Protein AF-A0A2D6X2Q5-F1 (afdb_monomer_lite)

Secondary structure (DSSP, 8-state):
--HHHHHHHHHHHTTSS----S-HHHHHHHHHHHHHHHHHHHHHHHHHHHHHHHHHHHHHHHHHHHH-SS---HHHHHHHHHTTTTS--TT--S-HHHHHHHHHHHHHHHHHTT-S-THHHHHHTTSS-GGG----TT-PPPHHHHHHHHHHHHHTT-TT---S-STT---S-HHHHHHHHHHHHHHH--

Radius of gyration: 21.67 Å; chains: 1; bounding box: 51×50×62 Å

Sequence (190 aa):
MSSFTKMQELAVDLSSSGIKFQNESEAIDLTKIREIKIEEVRDSLDIDFSNKIVGILEHKCESHNEAYERKVTLSQLKDVYRGTWDLELQGIDCSINKFALARVGMFSKMVGERKITNSYRRVEAGLIDDRDLDMSPNFYPDEEDFILAENSIREHGLNNYNLNDVDDLYLETEEEIKAQRTDWLGEMIN

Structure (mmCIF, N/CA/C/O backbone):
data_AF-A0A2D6X2Q5-F1
#
_entry.id   AF-A0A2D6X2Q5-F1
#
loop_
_atom_site.group_PDB
_atom_site.id
_atom_site.type_symbol
_atom_site.label_atom_id
_atom_site.label_alt_id
_atom_site.label_comp_id
_atom_site.label_asym_id
_atom_site.label_entity_id
_atom_site.label_seq_id
_atom_site.pdbx_PDB_ins_code
_atom_site.Cartn_x
_atom_site.Cartn_y
_atom_site.Cartn_z
_atom_site.occupancy
_atom_site.B_iso_or_equiv
_atom_site.auth_seq_id
_atom_site.auth_comp_id
_atom_site.auth_asym_id
_atom_site.auth_atom_id
_atom_site.pdbx_PDB_model_num
ATOM 1 N N . MET A 1 1 ? 21.180 14.062 -11.312 1.00 44.88 1 MET A N 1
ATOM 2 C CA . MET A 1 1 ? 20.904 13.614 -12.695 1.00 44.88 1 MET A CA 1
ATOM 3 C C . MET A 1 1 ? 19.728 12.655 -12.633 1.00 44.88 1 MET A C 1
ATOM 5 O O . MET A 1 1 ? 19.760 11.769 -11.790 1.00 44.88 1 MET A O 1
ATOM 9 N N . SER A 1 2 ? 18.672 12.893 -13.415 1.00 41.47 2 SER A N 1
ATOM 10 C CA . SER A 1 2 ? 17.454 12.064 -13.409 1.00 41.47 2 SER A CA 1
ATOM 11 C C . SER A 1 2 ? 17.729 10.717 -14.087 1.00 41.47 2 SER A C 1
ATOM 13 O O . SER A 1 2 ? 18.457 10.681 -15.078 1.00 41.47 2 SER A O 1
ATOM 15 N N . SER A 1 3 ? 17.148 9.618 -13.596 1.00 45.50 3 SER A N 1
ATOM 16 C CA . SER A 1 3 ? 17.282 8.276 -14.196 1.00 45.50 3 SER A CA 1
ATOM 17 C C . SER A 1 3 ? 16.871 8.245 -15.676 1.00 45.50 3 SER A C 1
ATOM 19 O O . SER A 1 3 ? 17.463 7.519 -16.469 1.00 45.50 3 SER A O 1
ATOM 21 N N . PHE A 1 4 ? 15.948 9.125 -16.075 1.00 40.75 4 PHE A N 1
ATOM 22 C CA . PHE A 1 4 ? 15.555 9.336 -17.470 1.00 40.75 4 PHE A CA 1
ATOM 23 C C . PHE A 1 4 ? 16.695 9.908 -18.332 1.00 40.75 4 PHE A C 1
ATOM 25 O O . PHE A 1 4 ? 16.910 9.469 -19.458 1.00 40.75 4 PHE A O 1
ATOM 32 N N . THR A 1 5 ? 17.491 10.829 -17.779 1.00 48.75 5 THR A N 1
ATOM 33 C CA . THR A 1 5 ? 18.687 11.378 -18.441 1.00 48.75 5 THR A CA 1
ATOM 34 C C . THR A 1 5 ? 19.741 10.292 -18.650 1.00 48.75 5 THR A C 1
ATOM 36 O O . THR A 1 5 ? 20.368 10.250 -19.699 1.00 48.75 5 THR A O 1
ATOM 39 N N . LYS A 1 6 ? 19.865 9.358 -17.699 1.00 54.75 6 LYS A N 1
ATOM 40 C CA . LYS A 1 6 ? 20.786 8.216 -17.790 1.00 54.75 6 LYS A CA 1
ATOM 41 C C . LYS A 1 6 ? 20.370 7.216 -18.878 1.00 54.75 6 LYS A C 1
ATOM 43 O O . LYS A 1 6 ? 21.227 6.713 -19.595 1.00 54.75 6 LYS A O 1
ATOM 48 N N . MET A 1 7 ? 19.064 6.978 -19.041 1.00 46.97 7 MET A N 1
ATOM 49 C CA . MET A 1 7 ? 18.516 6.155 -20.131 1.00 46.97 7 MET A CA 1
ATOM 50 C C . MET A 1 7 ? 18.706 6.807 -21.509 1.00 46.97 7 MET A C 1
ATOM 52 O O . MET A 1 7 ? 19.058 6.129 -22.472 1.00 46.97 7 MET A O 1
ATOM 56 N N . GLN A 1 8 ? 18.521 8.128 -21.605 1.00 46.09 8 GLN A N 1
ATOM 57 C CA . GLN A 1 8 ? 18.744 8.871 -22.848 1.00 46.09 8 GLN A CA 1
ATOM 58 C C . GLN A 1 8 ? 20.231 8.964 -23.220 1.00 46.09 8 GLN A C 1
ATOM 60 O O . GLN A 1 8 ? 20.565 8.795 -24.389 1.00 46.09 8 GLN A O 1
ATOM 65 N N . GLU A 1 9 ? 21.130 9.165 -22.253 1.00 50.12 9 GLU A N 1
ATOM 66 C CA . GLU A 1 9 ? 22.581 9.166 -22.492 1.00 50.12 9 GLU A CA 1
ATOM 67 C C . GLU A 1 9 ? 23.084 7.795 -22.966 1.00 50.12 9 GLU A C 1
ATOM 69 O O . GLU A 1 9 ? 23.822 7.736 -23.949 1.00 50.12 9 GLU A O 1
ATOM 74 N N . LEU A 1 10 ? 22.616 6.689 -22.366 1.00 52.91 10 LEU A N 1
ATOM 75 C CA . LEU A 1 10 ? 22.971 5.335 -22.821 1.00 52.91 10 LEU A CA 1
ATOM 76 C C . LEU A 1 10 ? 22.508 5.066 -24.264 1.00 52.91 10 LEU A C 1
ATOM 78 O O . LEU A 1 10 ? 23.204 4.405 -25.035 1.00 52.91 10 LEU A O 1
ATOM 82 N N . ALA A 1 11 ? 21.333 5.583 -24.639 1.00 46.72 11 ALA A N 1
ATOM 83 C CA . ALA A 1 11 ? 20.784 5.432 -25.984 1.00 46.72 11 ALA A CA 1
ATOM 84 C C . ALA A 1 11 ? 21.556 6.246 -27.040 1.00 46.72 11 ALA A C 1
ATOM 86 O O . ALA A 1 11 ? 21.681 5.805 -28.184 1.00 46.72 11 ALA A O 1
ATOM 87 N N . VAL A 1 12 ? 22.091 7.414 -26.667 1.00 48.59 12 VAL A N 1
ATOM 88 C CA . VAL A 1 12 ? 22.843 8.302 -27.570 1.00 48.59 12 VAL A CA 1
ATOM 89 C C . VAL A 1 12 ? 24.273 7.800 -27.801 1.00 48.59 12 VAL A C 1
ATOM 91 O O . VAL A 1 12 ? 24.749 7.820 -28.942 1.00 48.59 12 VAL A O 1
ATOM 94 N N . ASP A 1 13 ? 24.940 7.270 -26.775 1.00 48.53 13 ASP A N 1
ATOM 95 C CA . ASP A 1 13 ? 26.336 6.806 -26.877 1.00 48.53 13 ASP A CA 1
ATOM 96 C C . ASP A 1 13 ? 26.483 5.575 -27.802 1.00 48.53 13 ASP A C 1
ATOM 98 O O . ASP A 1 13 ? 27.446 5.438 -28.563 1.00 48.53 13 ASP A O 1
ATOM 102 N N . LEU A 1 14 ? 25.455 4.721 -27.848 1.00 48.56 14 LEU A N 1
ATOM 103 C CA . LEU A 1 14 ? 25.395 3.543 -28.727 1.00 48.56 14 LEU A CA 1
ATOM 104 C C . LEU A 1 14 ? 25.074 3.873 -30.196 1.00 48.56 14 LEU A C 1
ATOM 106 O O . LEU A 1 14 ? 25.350 3.066 -31.079 1.00 48.56 14 LEU A O 1
ATOM 110 N N . SER A 1 15 ? 24.518 5.055 -30.482 1.00 46.03 15 SER A N 1
ATOM 111 C CA . SER A 1 15 ? 24.267 5.516 -31.861 1.00 46.03 15 SER A CA 1
ATOM 112 C C . SER A 1 15 ? 25.509 6.126 -32.529 1.00 46.03 15 SER A C 1
ATOM 114 O O . SER A 1 15 ? 25.591 6.208 -33.755 1.00 46.03 15 SER A O 1
ATOM 116 N N . SER A 1 16 ? 26.491 6.528 -31.716 1.00 47.72 16 SER A N 1
ATOM 117 C CA . SER A 1 16 ? 27.696 7.257 -32.135 1.00 47.72 16 SER A CA 1
ATOM 118 C C . SER A 1 16 ? 28.872 6.332 -32.469 1.00 47.72 16 SER A C 1
ATOM 120 O O . SER A 1 16 ? 29.855 6.748 -33.087 1.00 47.72 16 SER A O 1
ATOM 122 N N . SER A 1 17 ? 28.779 5.056 -32.091 1.00 48.66 17 SER A N 1
ATOM 123 C CA . SER A 1 17 ? 29.754 4.021 -32.424 1.00 48.66 17 SER A CA 1
ATOM 124 C C . SER A 1 17 ? 29.496 3.557 -33.859 1.00 48.66 17 SER A C 1
ATOM 126 O O . SER A 1 17 ? 28.742 2.624 -34.102 1.00 48.66 17 SER A O 1
ATOM 128 N N . GLY A 1 18 ? 30.087 4.259 -34.830 1.00 47.66 18 GLY A N 1
ATOM 129 C CA . GLY A 1 18 ? 29.971 3.994 -36.269 1.00 47.66 18 GLY A CA 1
ATOM 130 C C . GLY A 1 18 ? 30.497 2.620 -36.710 1.00 47.66 18 GLY A C 1
ATOM 131 O O . GLY A 1 18 ? 31.501 2.530 -37.416 1.00 47.66 18 GLY A O 1
ATOM 132 N N . ILE A 1 19 ? 29.810 1.548 -36.321 1.00 48.00 19 ILE A N 1
ATOM 133 C CA . ILE A 1 19 ? 30.075 0.172 -36.727 1.00 48.00 19 ILE A CA 1
ATOM 134 C C . ILE A 1 19 ? 29.394 -0.041 -38.084 1.00 48.00 19 ILE A C 1
ATOM 136 O O . ILE A 1 19 ? 28.171 -0.066 -38.194 1.00 48.00 19 ILE A O 1
ATOM 140 N N . LYS A 1 20 ? 30.193 -0.155 -39.151 1.00 44.59 20 LYS A N 1
ATOM 141 C CA . LYS A 1 20 ? 29.711 -0.608 -40.464 1.00 44.59 20 LYS A CA 1
ATOM 142 C C . LYS A 1 20 ? 29.581 -2.133 -40.440 1.00 44.59 20 LYS A C 1
ATOM 144 O O . LYS A 1 20 ? 30.586 -2.824 -40.306 1.00 44.59 20 LYS A O 1
ATOM 149 N N . PHE A 1 21 ? 28.355 -2.630 -40.581 1.00 45.41 21 PHE A N 1
ATOM 150 C CA . PHE A 1 21 ? 28.006 -4.053 -40.522 1.00 45.41 21 PHE A CA 1
ATOM 151 C C . PHE A 1 21 ? 28.429 -4.810 -41.791 1.00 45.41 21 PHE A C 1
ATOM 153 O O . PHE A 1 21 ? 28.266 -4.290 -42.897 1.00 45.41 21 PHE A O 1
ATOM 160 N N . GLN A 1 22 ? 28.954 -6.033 -41.641 1.00 48.91 22 GLN A N 1
ATOM 161 C CA . GLN A 1 22 ? 29.365 -6.880 -42.772 1.00 48.91 22 GLN A CA 1
ATOM 162 C C . GLN A 1 22 ? 28.277 -7.879 -43.223 1.00 48.91 22 GLN A C 1
ATOM 164 O O . GLN A 1 22 ? 28.399 -8.434 -44.315 1.00 48.91 22 GLN A O 1
ATOM 169 N N . ASN A 1 23 ? 27.202 -8.094 -42.446 1.00 50.25 23 ASN A N 1
ATOM 170 C CA . ASN A 1 23 ? 26.140 -9.065 -42.754 1.00 50.25 23 ASN A CA 1
ATOM 171 C C . ASN A 1 23 ? 24.935 -8.989 -41.780 1.00 50.25 23 ASN A C 1
ATOM 173 O O . ASN A 1 23 ? 25.081 -8.672 -40.603 1.00 50.25 23 ASN A O 1
ATOM 177 N N . GLU A 1 24 ? 23.733 -9.320 -42.278 1.00 54.56 24 GLU A N 1
ATOM 178 C CA . GLU A 1 24 ? 22.435 -9.202 -41.569 1.00 54.56 24 GLU A CA 1
ATOM 179 C C . GLU A 1 24 ? 22.296 -10.112 -40.331 1.00 54.56 24 GLU A C 1
ATOM 181 O O . GLU A 1 24 ? 21.563 -9.784 -39.401 1.00 54.56 24 GLU A O 1
ATOM 186 N N . SER A 1 25 ? 23.026 -11.232 -40.276 1.00 54.81 25 SER A N 1
ATOM 187 C CA . SER A 1 25 ? 22.968 -12.181 -39.152 1.00 54.81 25 SER A CA 1
ATOM 188 C C . SER A 1 25 ? 23.555 -11.621 -37.849 1.00 54.81 25 SER A C 1
ATOM 190 O O . SER A 1 25 ? 23.044 -11.941 -36.780 1.00 54.81 25 SER A O 1
ATOM 192 N N . GLU A 1 26 ? 24.601 -10.787 -37.916 1.00 55.00 26 GLU A N 1
ATOM 193 C CA . GLU A 1 26 ? 25.197 -10.144 -36.730 1.00 55.00 26 GLU A CA 1
ATOM 194 C C . GLU A 1 26 ? 24.312 -9.009 -36.196 1.00 55.00 26 GLU A C 1
ATOM 196 O O . GLU A 1 26 ? 24.253 -8.768 -34.991 1.00 55.00 26 GLU A O 1
ATOM 201 N N . ALA A 1 27 ? 23.561 -8.341 -37.079 1.00 54.78 27 ALA A N 1
ATOM 202 C CA . ALA A 1 27 ? 22.609 -7.309 -36.679 1.00 54.78 27 ALA A CA 1
ATOM 203 C C . ALA A 1 27 ? 21.442 -7.894 -35.857 1.00 54.78 27 ALA A C 1
ATOM 205 O O . ALA A 1 27 ? 21.013 -7.285 -34.877 1.00 54.78 27 ALA A O 1
ATOM 206 N N . ILE A 1 28 ? 20.960 -9.094 -36.201 1.00 58.34 28 ILE A N 1
ATOM 207 C CA . ILE A 1 28 ? 19.869 -9.775 -35.480 1.00 58.34 28 ILE A CA 1
ATOM 208 C C . ILE A 1 28 ? 20.308 -10.216 -34.073 1.00 58.34 28 ILE A C 1
ATOM 210 O O . ILE A 1 28 ? 19.537 -10.087 -33.123 1.00 58.34 28 ILE A O 1
ATOM 214 N N . ASP A 1 29 ? 21.544 -10.695 -33.920 1.00 69.19 29 ASP A N 1
ATOM 215 C CA . ASP A 1 29 ? 22.083 -11.155 -32.633 1.00 69.19 29 ASP A CA 1
ATOM 216 C C . ASP A 1 29 ? 22.271 -9.993 -31.640 1.00 69.19 29 ASP A C 1
ATOM 218 O O . ASP A 1 29 ? 21.820 -10.045 -30.496 1.00 69.19 29 ASP A O 1
ATOM 222 N N . LEU A 1 30 ? 22.810 -8.865 -32.114 1.00 65.81 30 LEU A N 1
ATOM 223 C CA . LEU A 1 30 ? 22.946 -7.648 -31.307 1.00 65.81 30 LEU A CA 1
ATOM 224 C C . LEU A 1 30 ? 21.596 -7.036 -30.910 1.00 65.81 30 LEU A C 1
ATOM 226 O O . LEU A 1 30 ? 21.486 -6.450 -29.832 1.00 65.81 30 LEU A O 1
ATOM 230 N N . THR A 1 31 ? 20.567 -7.183 -31.749 1.00 69.56 31 THR A N 1
ATOM 231 C CA . THR A 1 31 ? 19.213 -6.701 -31.432 1.00 69.56 31 THR A CA 1
ATOM 232 C C . THR A 1 31 ? 18.604 -7.512 -30.288 1.00 69.56 31 THR A C 1
ATOM 234 O O . THR A 1 31 ? 18.112 -6.925 -29.329 1.00 69.56 31 THR A O 1
ATOM 237 N N . LYS A 1 32 ? 18.751 -8.844 -30.309 1.00 75.75 32 LYS A N 1
ATOM 238 C CA . LYS A 1 32 ? 18.311 -9.717 -29.207 1.00 75.75 32 LYS A CA 1
ATOM 239 C C . LYS A 1 32 ? 19.075 -9.458 -27.912 1.00 75.75 32 LYS A C 1
ATOM 241 O O . LYS A 1 32 ? 18.472 -9.373 -26.850 1.00 75.75 32 LYS A O 1
ATOM 246 N N . ILE A 1 33 ? 20.396 -9.284 -27.987 1.00 71.25 33 ILE A N 1
ATOM 247 C CA . ILE A 1 33 ? 21.218 -8.942 -26.813 1.00 71.25 33 ILE A CA 1
ATOM 248 C C . ILE A 1 33 ? 20.784 -7.594 -26.220 1.00 71.25 33 ILE A C 1
ATOM 250 O O . ILE A 1 33 ? 20.792 -7.416 -25.002 1.00 71.25 33 ILE A O 1
ATOM 254 N N . ARG A 1 34 ? 20.403 -6.635 -27.072 1.00 70.62 34 ARG A N 1
ATOM 255 C CA . ARG A 1 34 ? 19.881 -5.339 -26.635 1.00 70.62 34 ARG A CA 1
ATOM 256 C C . ARG A 1 34 ? 18.527 -5.478 -25.944 1.00 70.62 34 ARG A C 1
ATOM 258 O O . ARG A 1 34 ? 18.352 -4.863 -24.901 1.00 70.62 34 ARG A O 1
ATOM 265 N N . GLU A 1 35 ? 17.611 -6.265 -26.498 1.00 73.31 35 GLU A N 1
ATOM 266 C CA . GLU A 1 35 ? 16.303 -6.543 -25.890 1.00 73.31 35 GLU A CA 1
ATOM 267 C C . GLU A 1 35 ? 16.456 -7.201 -24.513 1.00 73.31 35 GLU A C 1
ATOM 269 O O . GLU A 1 35 ? 15.898 -6.698 -23.545 1.00 73.31 35 GLU A O 1
ATOM 274 N N . ILE A 1 36 ? 17.309 -8.225 -24.389 1.00 74.88 36 ILE A N 1
ATOM 275 C CA . ILE A 1 36 ? 17.582 -8.903 -23.108 1.00 74.88 36 ILE A CA 1
ATOM 276 C C . ILE A 1 36 ? 18.103 -7.918 -22.055 1.00 74.88 36 ILE A C 1
ATOM 278 O O . ILE A 1 36 ? 17.618 -7.898 -20.930 1.00 74.88 36 ILE A O 1
ATOM 282 N N . LYS A 1 37 ? 19.068 -7.064 -22.418 1.00 74.94 37 LYS A N 1
ATOM 283 C CA . LYS A 1 37 ? 19.609 -6.063 -21.486 1.00 74.94 37 LYS A CA 1
ATOM 284 C C . LYS A 1 37 ? 18.590 -5.002 -21.086 1.00 74.94 37 LYS A C 1
ATOM 286 O O . LYS A 1 37 ? 18.689 -4.461 -19.990 1.00 74.94 37 LYS A O 1
ATOM 291 N N . ILE A 1 38 ? 17.672 -4.643 -21.983 1.00 75.12 38 ILE A N 1
ATOM 292 C CA . ILE A 1 38 ? 16.594 -3.703 -21.665 1.00 75.12 38 ILE A CA 1
ATOM 293 C C . ILE A 1 38 ? 15.647 -4.337 -20.645 1.00 75.12 38 ILE A C 1
ATOM 295 O O . ILE A 1 38 ? 15.288 -3.657 -19.688 1.00 75.12 38 ILE A O 1
ATOM 299 N N . GLU A 1 39 ? 15.318 -5.620 -20.809 1.00 73.44 39 GLU A N 1
ATOM 300 C CA . GLU A 1 39 ? 14.449 -6.342 -19.876 1.00 73.44 39 GLU A CA 1
ATOM 301 C C . GLU A 1 39 ? 15.101 -6.493 -18.493 1.00 73.44 39 GLU A C 1
ATOM 303 O O . GLU A 1 39 ? 14.500 -6.112 -17.501 1.00 73.44 39 GLU A O 1
ATOM 308 N N . GLU A 1 40 ? 16.379 -6.887 -18.409 1.00 73.44 40 GLU A N 1
ATOM 309 C CA . GLU A 1 40 ? 17.095 -6.977 -17.120 1.00 73.44 40 GLU A CA 1
ATOM 310 C C . GLU A 1 40 ? 17.138 -5.633 -16.368 1.00 73.44 40 GLU A C 1
ATOM 312 O O . GLU A 1 40 ? 17.013 -5.572 -15.142 1.00 73.44 40 GLU A O 1
ATOM 317 N N . VAL A 1 41 ? 17.337 -4.529 -17.098 1.00 76.19 41 VAL A N 1
ATOM 318 C CA . VAL A 1 41 ? 17.317 -3.184 -16.507 1.00 76.19 41 VAL A CA 1
ATOM 319 C C . VAL A 1 41 ? 15.906 -2.815 -16.052 1.00 76.19 41 VAL A C 1
ATOM 321 O O . VAL A 1 41 ? 15.769 -2.204 -14.991 1.00 76.19 41 VAL A O 1
ATOM 324 N N . ARG A 1 42 ? 14.871 -3.187 -16.811 1.00 74.81 42 ARG A N 1
ATOM 325 C CA . ARG A 1 42 ? 13.471 -2.971 -16.436 1.00 74.81 42 ARG A CA 1
ATOM 326 C C . ARG A 1 42 ? 13.120 -3.735 -15.158 1.00 74.81 42 ARG A C 1
ATOM 328 O O . ARG A 1 42 ? 12.694 -3.088 -14.207 1.00 74.81 42 ARG A O 1
ATOM 335 N N . ASP A 1 43 ? 13.439 -5.024 -15.083 1.00 77.88 43 ASP A N 1
ATOM 336 C CA . ASP A 1 43 ? 13.200 -5.856 -13.897 1.00 77.88 43 ASP A CA 1
ATOM 337 C C . ASP A 1 43 ? 13.842 -5.240 -12.646 1.00 77.88 43 ASP A C 1
ATOM 339 O O . ASP A 1 43 ? 13.217 -5.124 -11.592 1.00 77.88 43 ASP A O 1
ATOM 343 N N . SER A 1 44 ? 15.093 -4.771 -12.756 1.00 80.19 44 SER A N 1
ATOM 344 C CA . SER A 1 44 ? 15.761 -4.114 -11.626 1.00 80.19 44 SER A CA 1
ATOM 345 C C . SER A 1 44 ? 15.045 -2.839 -11.158 1.00 80.19 44 SER A C 1
ATOM 347 O O . SER A 1 44 ? 15.009 -2.556 -9.960 1.00 80.19 44 SER A O 1
ATOM 349 N N . LEU A 1 45 ? 14.448 -2.081 -12.082 1.00 81.19 45 LEU A N 1
ATOM 350 C CA . LEU A 1 45 ? 13.697 -0.873 -11.759 1.00 81.19 45 LEU A CA 1
ATOM 351 C C . LEU A 1 45 ? 12.338 -1.199 -11.121 1.00 81.19 45 LEU A C 1
ATOM 353 O O . LEU A 1 45 ? 11.941 -0.497 -10.189 1.00 81.19 45 LEU A O 1
ATOM 357 N N . ASP A 1 46 ? 11.664 -2.256 -11.578 1.00 83.06 46 ASP A N 1
ATOM 358 C CA . ASP A 1 46 ? 10.403 -2.746 -11.010 1.00 83.06 46 ASP A CA 1
ATOM 359 C C . ASP A 1 46 ? 10.605 -3.269 -9.578 1.00 83.06 46 ASP A C 1
ATOM 361 O O . ASP A 1 46 ? 9.825 -2.948 -8.674 1.00 83.06 46 ASP A O 1
ATOM 365 N N . ILE A 1 47 ? 11.713 -3.973 -9.320 1.00 83.94 47 ILE A N 1
ATOM 366 C CA . ILE A 1 47 ? 12.115 -4.406 -7.972 1.00 83.94 47 ILE A CA 1
ATOM 367 C C . ILE A 1 47 ? 12.405 -3.196 -7.073 1.00 83.94 47 ILE A C 1
ATOM 369 O O . ILE A 1 47 ? 11.879 -3.105 -5.961 1.00 83.94 47 ILE A O 1
ATOM 373 N N . ASP A 1 48 ? 13.211 -2.238 -7.540 1.00 85.19 48 ASP A N 1
ATOM 374 C CA . ASP A 1 48 ? 13.528 -1.021 -6.782 1.00 85.19 48 ASP A CA 1
ATOM 375 C C . ASP A 1 48 ? 12.272 -0.196 -6.469 1.00 85.19 48 ASP A C 1
ATOM 377 O O . ASP A 1 48 ? 12.142 0.375 -5.380 1.00 85.19 48 ASP A O 1
ATOM 381 N N . PHE A 1 49 ? 11.341 -0.120 -7.419 1.00 86.69 49 PHE A N 1
ATOM 382 C CA . PHE A 1 49 ? 10.048 0.518 -7.222 1.00 86.69 49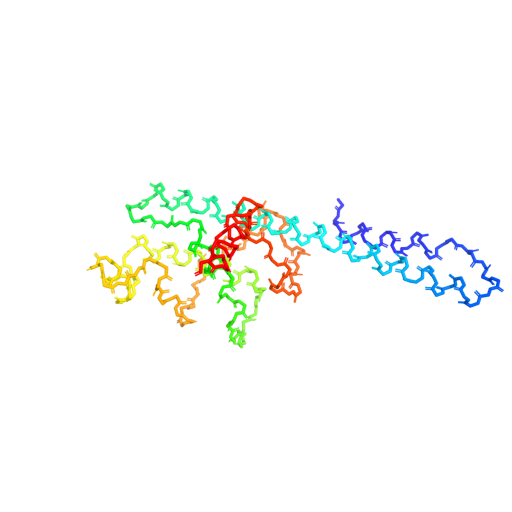 PHE A CA 1
ATOM 383 C C . PHE A 1 49 ? 9.229 -0.210 -6.155 1.00 86.69 49 PHE A C 1
ATOM 385 O O . PHE A 1 49 ? 8.758 0.419 -5.204 1.00 86.69 49 PHE A O 1
ATOM 392 N N . SER A 1 50 ? 9.100 -1.528 -6.285 1.00 89.00 50 SER A N 1
ATOM 393 C CA . SER A 1 50 ? 8.308 -2.361 -5.382 1.00 89.00 50 SER A CA 1
ATOM 394 C C . SER A 1 50 ? 8.826 -2.277 -3.945 1.00 89.00 50 SER A C 1
ATOM 396 O O . SER A 1 50 ? 8.048 -2.030 -3.026 1.00 89.00 50 SER A O 1
ATOM 398 N N . ASN A 1 51 ? 10.148 -2.319 -3.751 1.00 88.81 51 ASN A N 1
ATOM 399 C CA . ASN A 1 51 ? 10.782 -2.144 -2.441 1.00 88.81 51 ASN A CA 1
ATOM 400 C C . ASN A 1 51 ? 10.454 -0.788 -1.801 1.00 88.81 51 ASN A C 1
ATOM 402 O O . ASN A 1 51 ? 10.192 -0.702 -0.601 1.00 88.81 51 ASN A O 1
ATOM 406 N N . LYS A 1 52 ? 10.436 0.291 -2.592 1.00 90.62 52 LYS A N 1
ATOM 407 C CA . LYS A 1 52 ? 10.051 1.619 -2.093 1.00 90.62 52 LYS A CA 1
ATOM 408 C C . LYS A 1 52 ? 8.580 1.677 -1.705 1.00 90.62 52 LYS A C 1
ATOM 410 O O . LYS A 1 52 ? 8.257 2.312 -0.705 1.00 90.62 52 LYS A O 1
ATOM 415 N N . ILE A 1 53 ? 7.697 1.035 -2.472 1.00 91.62 53 ILE A N 1
ATOM 416 C CA . ILE A 1 53 ? 6.282 0.923 -2.107 1.00 91.62 53 ILE A CA 1
ATOM 417 C C . ILE A 1 53 ? 6.138 0.165 -0.793 1.00 91.62 53 ILE A C 1
ATOM 419 O O . ILE A 1 53 ? 5.492 0.685 0.113 1.00 91.62 53 ILE A O 1
ATOM 423 N N . VAL A 1 54 ? 6.779 -0.996 -0.648 1.00 91.56 54 VAL A N 1
ATOM 424 C CA . VAL A 1 54 ? 6.756 -1.766 0.604 1.00 91.56 54 VAL A CA 1
ATOM 425 C C . VAL A 1 54 ? 7.233 -0.906 1.776 1.00 91.56 54 VAL A C 1
ATOM 427 O O . VAL A 1 54 ? 6.514 -0.813 2.766 1.00 91.56 54 VAL A O 1
ATOM 430 N N . GLY A 1 55 ? 8.337 -0.166 1.626 1.00 91.69 55 GLY A N 1
ATOM 431 C CA . GLY A 1 55 ? 8.816 0.755 2.663 1.00 91.69 55 GLY A CA 1
ATOM 432 C C . GLY A 1 55 ? 7.813 1.862 3.033 1.00 91.69 55 GLY A C 1
ATOM 433 O O . GLY A 1 55 ? 7.647 2.185 4.210 1.00 91.69 55 GLY A O 1
ATOM 434 N N . ILE A 1 56 ? 7.076 2.415 2.060 1.00 93.12 56 ILE A N 1
ATOM 435 C CA . ILE A 1 56 ? 5.989 3.376 2.332 1.00 93.12 56 ILE A CA 1
ATOM 436 C C . ILE A 1 56 ? 4.860 2.711 3.129 1.00 93.12 56 ILE A C 1
ATOM 438 O O . ILE A 1 56 ? 4.318 3.319 4.059 1.00 93.12 56 ILE A O 1
ATOM 442 N N . LEU A 1 57 ? 4.471 1.492 2.749 1.00 94.31 57 LEU A N 1
ATOM 443 C CA . LEU A 1 57 ? 3.394 0.751 3.406 1.00 94.31 57 LEU A CA 1
ATOM 444 C C . LEU A 1 57 ? 3.782 0.355 4.835 1.00 94.31 57 LEU A C 1
ATOM 446 O O . LEU A 1 57 ? 2.958 0.498 5.736 1.00 94.31 57 LEU A O 1
ATOM 450 N N . GLU A 1 58 ? 5.026 -0.063 5.063 1.00 93.69 58 GLU A N 1
ATOM 451 C CA . GLU A 1 58 ? 5.581 -0.353 6.390 1.00 93.69 58 GLU A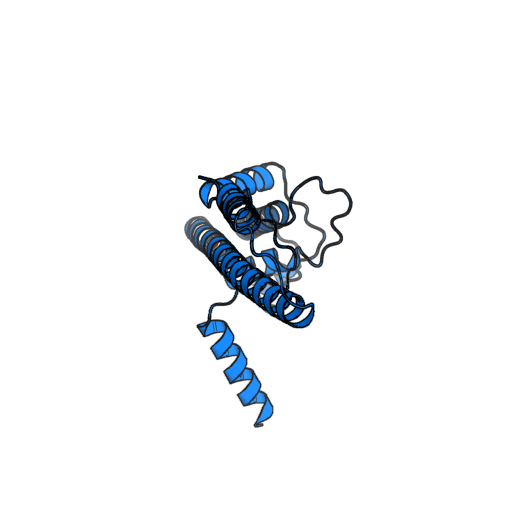 CA 1
ATOM 452 C C . GLU A 1 58 ? 5.527 0.878 7.291 1.00 93.69 58 GLU A C 1
ATOM 454 O O . GLU A 1 58 ? 4.892 0.840 8.345 1.00 93.69 58 GLU A O 1
ATOM 459 N N . HIS A 1 59 ? 6.071 2.007 6.832 1.00 93.06 59 HIS A N 1
ATOM 460 C CA . HIS A 1 59 ? 6.053 3.248 7.603 1.00 93.06 59 HIS A CA 1
ATOM 461 C C . HIS A 1 59 ? 4.622 3.710 7.934 1.00 93.06 59 HIS A C 1
ATOM 463 O O . HIS A 1 59 ? 4.341 4.175 9.043 1.00 93.06 59 HIS A O 1
ATOM 469 N N . LYS A 1 60 ? 3.680 3.573 6.988 1.00 92.88 60 LYS A N 1
ATOM 470 C CA . LYS A 1 60 ? 2.258 3.880 7.227 1.00 92.88 60 LYS A CA 1
ATOM 471 C C . LYS A 1 60 ? 1.617 2.914 8.223 1.00 92.88 60 LYS A C 1
ATOM 473 O O . LYS A 1 60 ? 0.826 3.361 9.051 1.00 92.88 60 LYS A O 1
ATOM 478 N N . CYS A 1 61 ? 1.939 1.625 8.141 1.00 93.19 61 CYS A N 1
ATOM 479 C CA . CYS A 1 61 ? 1.467 0.598 9.066 1.00 93.19 61 CYS A CA 1
ATOM 480 C C . CYS A 1 61 ? 1.910 0.920 10.497 1.00 93.19 61 CYS A C 1
ATOM 482 O O . CYS A 1 61 ? 1.077 0.978 11.400 1.00 93.19 61 CYS A O 1
ATOM 484 N N . GLU A 1 62 ? 3.198 1.209 10.687 1.00 94.38 62 GLU A N 1
ATOM 485 C CA . GLU A 1 62 ? 3.772 1.592 11.978 1.00 94.38 62 GLU A CA 1
ATOM 486 C C . GLU A 1 62 ? 3.125 2.869 12.517 1.00 94.38 62 GLU A C 1
ATOM 488 O O . GLU A 1 62 ? 2.553 2.853 13.606 1.00 94.38 62 GLU A O 1
ATOM 493 N N . SER A 1 63 ? 3.095 3.938 11.714 1.00 92.50 63 SER A N 1
ATOM 494 C CA . SER A 1 63 ? 2.497 5.223 12.105 1.00 92.50 63 SER A CA 1
ATOM 495 C C . SER A 1 63 ? 1.026 5.084 12.521 1.00 92.50 63 SER A C 1
ATOM 497 O O . SER A 1 63 ? 0.587 5.663 13.515 1.00 92.50 63 SER A O 1
ATOM 499 N N . HIS A 1 64 ? 0.243 4.295 11.777 1.00 91.75 64 HIS A N 1
ATOM 500 C CA . HIS A 1 64 ? -1.152 4.004 12.115 1.00 91.75 64 HIS A CA 1
ATOM 501 C C . HIS A 1 64 ? -1.256 3.218 13.423 1.00 91.75 64 HIS A C 1
ATOM 503 O O . HIS A 1 64 ? -2.055 3.550 14.300 1.00 91.75 64 HIS A O 1
ATOM 509 N N . ASN A 1 65 ? -0.442 2.174 13.559 1.00 92.12 65 ASN A N 1
ATOM 510 C CA . ASN A 1 65 ? -0.450 1.296 14.719 1.00 92.12 65 ASN A CA 1
ATOM 511 C C . ASN A 1 65 ? 0.057 1.990 15.984 1.00 92.12 65 ASN A C 1
ATOM 513 O O . ASN A 1 65 ? -0.309 1.571 17.076 1.00 92.12 65 ASN A O 1
ATOM 517 N N . GLU A 1 66 ? 0.842 3.052 15.889 1.00 94.31 66 GLU A N 1
ATOM 518 C CA . GLU A 1 66 ? 1.172 3.891 17.042 1.00 94.31 66 GLU A CA 1
ATOM 519 C C . GLU A 1 66 ? 0.011 4.819 17.425 1.00 94.31 66 GLU A C 1
ATOM 521 O O . GLU A 1 66 ? -0.278 4.991 18.610 1.00 94.31 66 GLU A O 1
ATOM 526 N N . ALA A 1 67 ? -0.690 5.378 16.434 1.00 91.00 67 ALA A N 1
ATOM 527 C CA . ALA A 1 67 ? -1.737 6.376 16.648 1.00 91.00 67 ALA A CA 1
ATOM 528 C C . ALA A 1 67 ? -3.100 5.797 17.078 1.00 91.00 67 ALA A C 1
ATOM 530 O O . ALA A 1 67 ? -3.835 6.451 17.820 1.00 91.00 67 ALA A O 1
ATOM 531 N N . TYR A 1 68 ? -3.460 4.592 16.623 1.00 85.56 68 TYR A N 1
ATOM 532 C CA . TYR A 1 68 ? -4.800 4.021 16.804 1.00 85.56 68 TYR A CA 1
ATOM 533 C C . TYR A 1 68 ? -4.787 2.702 17.578 1.00 85.56 68 TYR A C 1
ATOM 535 O O . TYR A 1 68 ? -3.876 1.888 17.454 1.00 85.56 68 TYR A O 1
ATOM 543 N N . GLU A 1 69 ? -5.842 2.437 18.357 1.00 83.75 69 GLU A N 1
ATOM 544 C CA . GLU A 1 69 ? -6.017 1.151 19.053 1.00 83.75 69 GLU A CA 1
ATOM 545 C C . GLU A 1 69 ? -6.215 -0.010 18.072 1.00 83.75 69 GLU A C 1
ATOM 547 O O . GLU A 1 69 ? -5.633 -1.080 18.253 1.00 83.75 69 GLU A O 1
ATOM 552 N N . ARG A 1 70 ? -7.020 0.206 17.021 1.00 81.94 70 ARG A N 1
ATOM 553 C CA . ARG A 1 70 ? -7.277 -0.798 15.989 1.00 81.94 70 ARG A CA 1
ATOM 554 C C . ARG A 1 70 ? -6.121 -0.819 15.006 1.00 81.94 70 ARG A C 1
ATOM 556 O O . ARG A 1 70 ? -5.879 0.168 14.312 1.00 81.94 70 ARG A O 1
ATOM 563 N N . LYS A 1 71 ? -5.431 -1.950 14.962 1.00 84.44 71 LYS A N 1
ATOM 564 C CA . LYS A 1 71 ? -4.227 -2.113 14.159 1.00 84.44 71 LYS A CA 1
ATOM 565 C C . LYS A 1 71 ? -4.563 -2.510 12.728 1.00 84.44 71 LYS A C 1
ATOM 567 O O . LYS A 1 71 ? -5.588 -3.145 12.480 1.00 84.44 71 LYS A O 1
ATOM 572 N N . VAL A 1 72 ? -3.677 -2.136 11.819 1.00 84.38 72 VAL A N 1
ATOM 573 C CA . VAL A 1 72 ? -3.597 -2.672 10.461 1.00 84.38 72 VAL A CA 1
ATOM 574 C C . VAL A 1 72 ? -2.340 -3.519 10.351 1.00 84.38 72 VAL A C 1
ATOM 576 O O . VAL A 1 72 ? -1.363 -3.302 11.069 1.00 84.38 72 VAL A O 1
ATOM 579 N N . THR A 1 73 ? -2.366 -4.498 9.462 1.00 86.94 73 THR A N 1
ATOM 580 C CA . THR A 1 73 ? -1.183 -5.289 9.119 1.00 86.94 73 THR A CA 1
ATOM 581 C C . THR A 1 73 ? -0.601 -4.813 7.798 1.00 86.94 73 THR A C 1
ATOM 583 O O . THR A 1 73 ? -1.314 -4.273 6.951 1.00 86.94 73 THR A O 1
ATOM 586 N N . LEU A 1 74 ? 0.694 -5.056 7.594 1.00 88.44 74 LEU A N 1
ATOM 587 C CA . LEU A 1 74 ? 1.336 -4.765 6.316 1.00 88.44 74 LEU A CA 1
ATOM 588 C C . LEU A 1 74 ? 0.654 -5.523 5.163 1.00 88.44 74 LEU A C 1
ATOM 590 O O . LEU A 1 74 ? 0.444 -4.934 4.107 1.00 88.44 74 LEU A O 1
ATOM 594 N N . SER A 1 75 ? 0.245 -6.779 5.386 1.00 83.94 75 SER A N 1
ATOM 595 C CA . SER A 1 75 ? -0.497 -7.577 4.397 1.00 83.94 75 SER A CA 1
ATOM 596 C C . SER A 1 75 ? -1.767 -6.865 3.936 1.00 83.94 75 SER A C 1
ATOM 598 O O . SER A 1 75 ? -1.957 -6.676 2.744 1.00 83.94 75 SER A O 1
ATOM 600 N N . GLN A 1 76 ? -2.584 -6.370 4.872 1.00 84.38 76 GLN A N 1
ATOM 601 C CA . GLN A 1 76 ? -3.812 -5.648 4.526 1.00 84.38 76 GLN A CA 1
ATOM 602 C C . GLN A 1 76 ? -3.522 -4.406 3.678 1.00 84.38 76 GLN A C 1
ATOM 604 O O . GLN A 1 76 ? -4.242 -4.128 2.725 1.00 84.38 76 GLN A O 1
ATOM 609 N N . LEU A 1 77 ? -2.455 -3.661 3.986 1.00 89.19 77 LEU A N 1
ATOM 610 C CA . LEU A 1 77 ? -2.090 -2.486 3.191 1.00 89.19 77 LEU A CA 1
ATOM 611 C C . LEU A 1 77 ? -1.579 -2.865 1.792 1.00 89.19 77 LEU A C 1
ATOM 613 O O . LEU A 1 77 ? -1.909 -2.169 0.829 1.00 89.19 77 LEU A O 1
ATOM 617 N N . LYS A 1 78 ? -0.818 -3.963 1.666 1.00 89.25 78 LYS A N 1
ATOM 618 C CA . LYS A 1 78 ? -0.399 -4.532 0.372 1.00 89.25 78 LYS A CA 1
ATOM 619 C C . LYS A 1 78 ? -1.620 -4.934 -0.463 1.00 89.25 78 LYS A C 1
ATOM 621 O O . LYS A 1 78 ? -1.688 -4.582 -1.639 1.00 89.25 78 LYS A O 1
ATOM 626 N N . ASP A 1 79 ? -2.612 -5.568 0.155 1.00 84.00 79 ASP A N 1
ATOM 627 C CA . ASP A 1 79 ? -3.838 -6.000 -0.519 1.00 84.00 79 ASP A CA 1
ATOM 628 C C . ASP A 1 79 ? -4.680 -4.805 -1.000 1.00 84.00 79 ASP A C 1
ATOM 630 O O . ASP A 1 79 ? -5.151 -4.799 -2.137 1.00 84.00 79 ASP A O 1
ATOM 634 N N . VAL A 1 80 ? -4.826 -3.749 -0.182 1.00 84.88 80 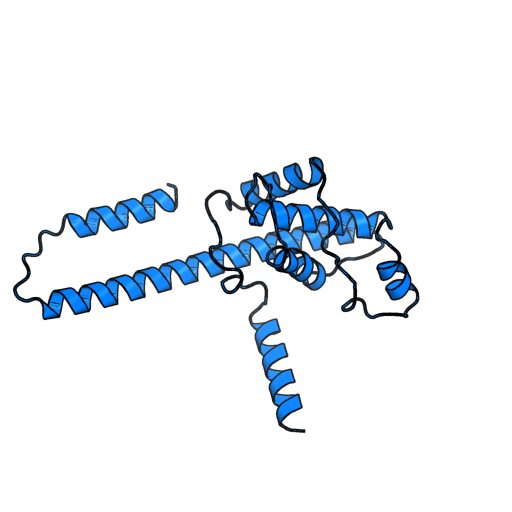VAL A N 1
ATOM 635 C CA . VAL A 1 80 ? -5.514 -2.504 -0.593 1.00 84.88 80 VAL A CA 1
ATOM 636 C C . VAL A 1 80 ? -4.798 -1.854 -1.773 1.00 84.88 80 VAL A C 1
ATOM 638 O O . VAL A 1 80 ? -5.442 -1.379 -2.713 1.00 84.88 80 VAL A O 1
ATOM 641 N N . TYR A 1 81 ? -3.466 -1.814 -1.717 1.00 89.00 81 TYR A N 1
ATOM 642 C CA . TYR A 1 81 ? -2.653 -1.256 -2.784 1.00 89.00 81 TYR A CA 1
ATOM 643 C C . TYR A 1 81 ? -2.875 -2.042 -4.082 1.00 89.00 81 TYR A C 1
ATOM 645 O O . TYR A 1 81 ? -3.356 -1.465 -5.058 1.00 89.00 81 TYR A O 1
ATOM 653 N N . ARG A 1 82 ? -2.639 -3.361 -4.069 1.00 86.12 82 ARG A N 1
ATOM 654 C CA . ARG A 1 82 ? -2.773 -4.248 -5.237 1.00 86.12 82 ARG A CA 1
ATOM 655 C C . ARG A 1 82 ? -4.188 -4.264 -5.809 1.00 86.12 82 ARG A C 1
ATOM 657 O O . ARG A 1 82 ? -4.353 -4.098 -7.014 1.00 86.12 82 ARG A O 1
ATOM 664 N N . GLY A 1 83 ? -5.210 -4.342 -4.957 1.00 79.00 83 GLY A N 1
ATOM 665 C CA . GLY A 1 83 ? -6.622 -4.336 -5.357 1.00 79.00 83 GLY A CA 1
ATOM 666 C C . GLY A 1 83 ? -7.097 -3.022 -5.990 1.00 79.00 83 GLY A C 1
ATOM 667 O O . GLY A 1 83 ? -8.294 -2.812 -6.170 1.00 79.00 83 GLY A O 1
ATOM 668 N N . THR A 1 84 ? -6.193 -2.081 -6.267 1.00 80.75 84 THR A N 1
ATOM 669 C CA . THR A 1 84 ? -6.459 -0.875 -7.058 1.00 80.75 84 THR A CA 1
ATOM 670 C C . THR A 1 84 ? -6.360 -1.120 -8.558 1.00 80.75 84 THR A C 1
ATOM 672 O O . THR A 1 84 ? -7.061 -0.453 -9.314 1.00 80.75 84 THR A O 1
ATOM 675 N N . TRP A 1 85 ? -5.549 -2.085 -8.989 1.00 78.81 85 TRP A N 1
ATOM 676 C CA . TRP A 1 85 ? -5.388 -2.420 -10.406 1.00 78.81 85 TRP A CA 1
ATOM 677 C C . TRP A 1 85 ? -6.589 -3.165 -10.989 1.00 78.81 85 TRP A C 1
ATOM 679 O O . TRP A 1 85 ? -6.865 -3.029 -12.176 1.00 78.81 85 TRP A O 1
ATOM 689 N N . ASP A 1 86 ? -7.359 -3.852 -10.146 1.00 74.94 86 ASP A N 1
ATOM 690 C CA . ASP A 1 86 ? -8.599 -4.528 -10.547 1.00 74.94 86 ASP A CA 1
ATOM 691 C C . ASP A 1 86 ? -9.787 -3.563 -10.722 1.00 74.94 86 ASP A C 1
ATOM 693 O O . ASP A 1 86 ? -10.891 -3.975 -11.082 1.00 74.94 86 ASP A O 1
ATOM 697 N N . LEU A 1 87 ? -9.597 -2.271 -10.433 1.00 71.12 87 LEU A N 1
ATOM 698 C CA . LEU A 1 87 ? -10.658 -1.275 -10.509 1.00 71.12 87 LEU A CA 1
ATOM 699 C C . LEU A 1 87 ? -10.775 -0.669 -11.905 1.00 71.12 87 LEU A C 1
ATOM 701 O O . LEU A 1 87 ? -9.798 -0.232 -12.510 1.00 71.12 87 LEU A O 1
ATOM 705 N N . GLU A 1 88 ? -12.011 -0.508 -12.372 1.00 66.06 88 GLU A N 1
ATOM 706 C CA . GLU A 1 88 ? -12.300 0.322 -13.539 1.00 66.06 88 GLU A CA 1
ATOM 707 C C . GLU A 1 88 ? -12.164 1.812 -13.176 1.00 66.06 88 GLU A C 1
ATOM 709 O O . GLU A 1 88 ? -13.129 2.477 -12.798 1.00 66.06 88 GLU A O 1
ATOM 714 N N . LEU A 1 89 ? -10.951 2.358 -13.293 1.00 66.44 89 LEU A N 1
ATOM 715 C CA . LEU A 1 89 ? -10.619 3.754 -12.966 1.00 66.44 89 LEU A CA 1
ATOM 716 C C . LEU A 1 89 ? -11.075 4.760 -14.045 1.00 66.44 89 LEU A C 1
ATOM 718 O O . LEU A 1 89 ? -10.307 5.619 -14.486 1.00 66.44 89 LEU A O 1
ATOM 722 N N . GLN A 1 90 ? -12.322 4.668 -14.513 1.00 59.06 90 GLN A N 1
ATOM 723 C CA . GLN A 1 90 ? -12.833 5.595 -15.527 1.00 59.06 90 GLN A CA 1
ATOM 724 C C . GLN A 1 90 ? -12.889 7.033 -14.979 1.00 59.06 90 GLN A C 1
ATOM 726 O O . GLN A 1 90 ? -13.581 7.313 -14.004 1.00 59.06 90 GLN A O 1
ATOM 731 N N . GLY A 1 91 ? -12.188 7.962 -15.641 1.00 62.53 91 GLY A N 1
ATOM 732 C CA . GLY A 1 91 ? -12.261 9.401 -15.347 1.00 62.53 91 GLY A CA 1
ATOM 733 C C . GLY A 1 91 ? -11.336 9.913 -14.238 1.00 62.53 91 GLY A C 1
ATOM 734 O O . GLY A 1 91 ? -11.503 11.051 -13.806 1.00 62.53 91 GLY A O 1
ATOM 735 N N . ILE A 1 92 ? -10.364 9.115 -13.786 1.00 68.50 92 ILE A N 1
ATOM 736 C CA . ILE A 1 92 ? -9.365 9.551 -12.802 1.00 68.50 92 ILE A CA 1
ATOM 737 C C . ILE A 1 92 ? -8.196 10.245 -13.511 1.00 68.50 92 ILE A C 1
ATOM 739 O O . ILE A 1 92 ? -7.486 9.629 -14.300 1.00 68.50 92 ILE A O 1
ATOM 743 N N . ASP A 1 93 ? -7.972 11.524 -13.198 1.00 73.12 93 ASP A N 1
ATOM 744 C CA . ASP A 1 93 ? -6.875 12.343 -13.744 1.00 73.12 93 ASP A CA 1
ATOM 745 C C . ASP A 1 93 ? -5.609 12.284 -12.862 1.00 73.12 93 ASP A C 1
ATOM 747 O O . ASP A 1 93 ? -4.987 13.292 -12.529 1.00 73.12 93 ASP A O 1
ATOM 751 N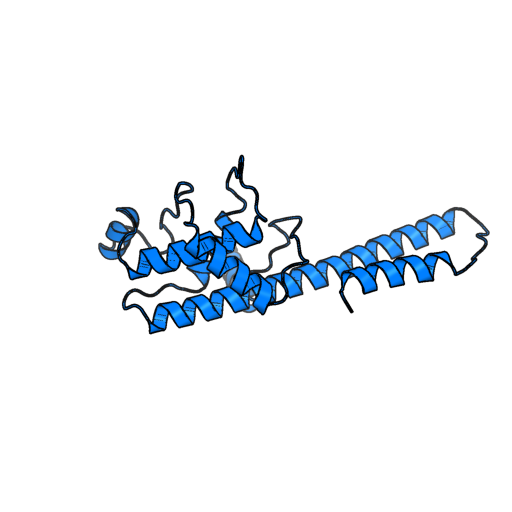 N . CYS A 1 94 ? -5.247 11.090 -12.386 1.00 80.12 94 CYS A N 1
ATOM 752 C CA . CYS A 1 94 ? -4.016 10.884 -11.626 1.00 80.12 94 CYS A CA 1
ATOM 753 C C . CYS A 1 94 ? -3.378 9.527 -11.924 1.00 80.12 94 CYS A C 1
ATOM 755 O O . CYS A 1 94 ? -4.023 8.623 -12.451 1.00 80.12 94 CYS A O 1
ATOM 757 N N . SER A 1 95 ? -2.102 9.363 -11.560 1.00 85.44 95 SER A N 1
ATOM 758 C CA . SER A 1 95 ? -1.434 8.068 -11.704 1.00 85.44 95 SER A CA 1
ATOM 759 C C . SER A 1 95 ? -2.092 7.010 -10.817 1.00 85.44 95 SER A C 1
ATOM 761 O O . SER A 1 95 ? -2.508 7.298 -9.689 1.00 85.44 95 SER A O 1
ATOM 763 N N . ILE A 1 96 ? -2.137 5.769 -11.308 1.00 85.12 96 ILE A N 1
ATOM 764 C CA . ILE A 1 96 ? -2.673 4.628 -10.555 1.00 85.12 96 ILE A CA 1
ATOM 765 C C . ILE A 1 96 ? -1.942 4.443 -9.221 1.00 85.12 96 ILE A C 1
ATOM 767 O O . ILE A 1 96 ? -2.575 4.223 -8.196 1.00 85.12 96 ILE A O 1
ATOM 771 N N . ASN A 1 97 ? -0.629 4.685 -9.205 1.00 86.94 97 ASN A N 1
ATOM 772 C CA . ASN A 1 97 ? 0.200 4.651 -8.001 1.00 86.94 97 ASN A CA 1
ATOM 773 C C . ASN A 1 97 ? -0.256 5.673 -6.947 1.00 86.94 97 ASN A C 1
ATOM 775 O O . ASN A 1 97 ? -0.339 5.350 -5.761 1.00 86.94 97 ASN A O 1
ATOM 779 N N . LYS A 1 98 ? -0.574 6.908 -7.368 1.00 89.44 98 LYS A N 1
ATOM 780 C CA . LYS A 1 98 ? -1.101 7.947 -6.470 1.00 89.44 98 LYS A CA 1
ATOM 781 C C . LYS A 1 98 ? -2.472 7.552 -5.937 1.00 89.44 98 LYS A C 1
ATOM 783 O O . LYS A 1 98 ? -2.717 7.700 -4.743 1.00 89.44 98 LYS A O 1
ATOM 788 N N . PHE A 1 99 ? -3.331 7.011 -6.797 1.00 88.06 99 PHE A N 1
ATOM 789 C CA . PHE A 1 99 ? -4.654 6.539 -6.402 1.00 88.06 99 PHE A CA 1
ATOM 790 C C . PHE A 1 99 ? -4.576 5.372 -5.402 1.00 88.06 99 PHE A C 1
ATOM 792 O O . PHE A 1 99 ? -5.237 5.409 -4.366 1.00 88.06 99 PHE A O 1
ATOM 799 N N . ALA A 1 100 ? -3.703 4.392 -5.642 1.00 89.31 100 ALA A N 1
ATOM 800 C CA . ALA A 1 100 ? -3.483 3.254 -4.753 1.00 89.31 100 ALA A CA 1
ATOM 801 C C . ALA A 1 100 ? -2.972 3.693 -3.371 1.00 89.31 100 ALA A C 1
ATOM 803 O O . ALA A 1 100 ? -3.518 3.284 -2.347 1.00 89.31 100 ALA A O 1
ATOM 804 N N . LEU A 1 101 ? -1.983 4.594 -3.311 1.00 91.88 101 LEU A N 1
ATOM 805 C CA . LEU A 1 101 ? -1.494 5.137 -2.036 1.00 91.88 101 LEU A CA 1
ATOM 806 C C . LEU A 1 101 ? -2.550 5.969 -1.297 1.00 91.88 101 LEU A C 1
ATOM 808 O O . LEU A 1 101 ? -2.601 5.928 -0.066 1.00 91.88 101 LEU A O 1
ATOM 812 N N . ALA A 1 102 ? -3.394 6.703 -2.025 1.00 90.56 102 ALA A N 1
ATOM 813 C CA . ALA A 1 102 ? -4.508 7.436 -1.432 1.00 90.56 102 ALA A CA 1
ATOM 814 C C . ALA A 1 102 ? -5.542 6.465 -0.836 1.00 90.56 102 ALA A C 1
ATOM 816 O O . ALA A 1 102 ? -5.971 6.653 0.301 1.00 90.56 102 ALA A O 1
ATOM 817 N N . ARG A 1 103 ? -5.864 5.364 -1.534 1.00 88.25 103 ARG A N 1
ATOM 818 C CA . ARG A 1 103 ? -6.728 4.293 -1.004 1.00 88.25 103 ARG A CA 1
ATOM 819 C C . ARG A 1 103 ? -6.154 3.645 0.250 1.00 88.25 103 ARG A C 1
ATOM 821 O O . ARG A 1 103 ? -6.905 3.421 1.194 1.00 88.25 103 ARG A O 1
ATOM 828 N N . VAL A 1 104 ? -4.846 3.391 0.292 1.00 90.88 104 VAL A N 1
ATOM 829 C CA . VAL A 1 104 ? -4.165 2.887 1.497 1.00 90.88 104 VAL A CA 1
ATOM 830 C C . VAL A 1 104 ? -4.320 3.870 2.662 1.00 90.88 104 VAL A C 1
ATOM 832 O O . VAL A 1 104 ? -4.683 3.462 3.763 1.00 90.88 104 VAL A O 1
ATOM 835 N N . GLY A 1 105 ? -4.084 5.167 2.434 1.00 89.75 105 GLY A N 1
ATOM 836 C CA . GLY A 1 105 ? -4.242 6.200 3.466 1.00 89.75 105 GLY A CA 1
ATOM 837 C C . GLY A 1 105 ? -5.673 6.289 3.998 1.00 89.75 105 GLY A C 1
ATOM 838 O O . GLY A 1 105 ? -5.894 6.230 5.210 1.00 89.75 105 GLY A O 1
ATOM 839 N N . MET A 1 106 ? -6.640 6.335 3.083 1.00 86.94 106 MET A N 1
ATOM 840 C CA . MET A 1 106 ? -8.066 6.315 3.389 1.00 86.94 106 MET A CA 1
ATOM 841 C C . MET A 1 106 ? -8.444 5.062 4.190 1.00 86.94 106 MET A C 1
ATOM 843 O O . MET A 1 106 ? -9.130 5.168 5.204 1.00 86.94 106 MET A O 1
ATOM 847 N N . PHE A 1 107 ? -7.982 3.877 3.778 1.00 86.12 107 PHE A N 1
ATOM 848 C CA . PHE A 1 107 ? -8.224 2.622 4.489 1.00 86.12 107 PHE A CA 1
ATOM 849 C C . PHE A 1 107 ? -7.731 2.696 5.935 1.00 86.12 107 PHE A C 1
ATOM 851 O O . PHE A 1 107 ? -8.530 2.494 6.850 1.00 86.12 107 PHE A O 1
ATOM 858 N N . SER A 1 108 ? -6.467 3.070 6.154 1.00 87.25 108 SER A N 1
ATOM 859 C CA . SER A 1 108 ? -5.904 3.215 7.501 1.00 87.25 108 SER A CA 1
ATOM 860 C C . SER A 1 108 ? -6.730 4.186 8.352 1.00 87.25 108 SER A C 1
ATOM 862 O O . SER A 1 108 ? -7.162 3.837 9.452 1.00 87.25 108 SER A O 1
ATOM 864 N N . LYS A 1 109 ? -7.070 5.364 7.811 1.00 84.88 109 LYS A N 1
ATOM 865 C CA . LYS A 1 109 ? -7.937 6.352 8.478 1.00 84.88 109 LYS A CA 1
ATOM 866 C C . LYS A 1 109 ? -9.280 5.743 8.883 1.00 84.88 109 LYS A C 1
ATOM 868 O O . LYS A 1 109 ? -9.687 5.840 10.040 1.00 84.88 109 LYS A O 1
ATOM 873 N N . MET A 1 110 ? -9.954 5.052 7.966 1.00 78.44 110 MET A N 1
ATOM 874 C CA . MET A 1 110 ? -11.255 4.446 8.245 1.00 78.44 110 MET A CA 1
ATOM 875 C C . MET A 1 110 ? -11.179 3.316 9.285 1.00 78.44 110 MET A C 1
ATOM 877 O O . MET A 1 110 ? -12.098 3.201 10.107 1.00 78.44 110 MET A O 1
ATOM 881 N N . VAL A 1 111 ? -10.113 2.500 9.273 1.00 80.31 111 VAL A N 1
ATOM 882 C CA . VAL A 1 111 ? -9.859 1.468 10.297 1.00 80.31 111 VAL A CA 1
ATOM 883 C C . VAL A 1 111 ? -9.722 2.129 11.670 1.00 80.31 111 VAL A C 1
ATOM 885 O O . VAL A 1 111 ? -10.370 1.699 12.628 1.00 80.31 111 VAL A O 1
ATOM 888 N N . GLY A 1 112 ? -8.923 3.195 11.763 1.00 79.81 112 GLY A N 1
ATOM 889 C CA . GLY A 1 112 ? -8.666 3.918 13.010 1.00 79.81 112 GLY A CA 1
ATOM 890 C C . GLY A 1 112 ? -9.908 4.613 13.571 1.00 79.81 112 GLY A C 1
ATOM 891 O O . GLY A 1 112 ? -10.206 4.509 14.760 1.00 79.81 112 GLY A O 1
ATOM 892 N N . GLU A 1 113 ? -10.687 5.257 12.702 1.00 77.69 113 GLU A N 1
ATOM 893 C CA . GLU A 1 113 ? -11.891 6.015 13.065 1.00 77.69 113 GLU A CA 1
ATOM 894 C C . GLU A 1 113 ? -13.150 5.149 13.248 1.00 77.69 113 GLU A C 1
ATOM 896 O O . GLU A 1 113 ? -14.227 5.675 13.538 1.00 77.69 113 GLU A O 1
ATOM 901 N N . ARG A 1 114 ? -13.044 3.822 13.083 1.00 70.56 114 ARG A N 1
ATOM 902 C CA . ARG A 1 114 ? -14.172 2.870 13.152 1.00 70.56 114 ARG A CA 1
ATOM 903 C C . ARG A 1 114 ? -15.297 3.184 12.153 1.00 70.56 114 ARG A C 1
ATOM 905 O O . ARG A 1 114 ? -16.466 2.900 12.419 1.00 70.56 114 ARG A O 1
ATOM 912 N N . LYS A 1 115 ? -14.951 3.770 11.003 1.00 65.00 115 LYS A N 1
ATOM 913 C CA . LYS A 1 115 ? -15.910 4.175 9.960 1.00 65.00 115 LYS A CA 1
ATOM 914 C C . LYS A 1 115 ? -16.148 3.111 8.888 1.00 65.00 115 LYS A C 1
ATOM 916 O O . LYS A 1 115 ? -17.053 3.285 8.074 1.00 65.00 115 LYS A O 1
ATOM 921 N N . ILE A 1 116 ? -15.387 2.014 8.879 1.00 58.94 116 ILE A N 1
ATOM 922 C CA . ILE A 1 116 ? -15.597 0.957 7.884 1.00 58.94 116 ILE A CA 1
ATOM 923 C C . ILE A 1 116 ? -16.922 0.238 8.149 1.00 58.94 116 ILE A C 1
ATOM 925 O O . ILE A 1 116 ? -17.273 -0.111 9.278 1.00 58.94 116 ILE A O 1
ATOM 929 N N . THR A 1 117 ? -17.676 0.075 7.066 1.00 54.69 117 THR A N 1
ATOM 930 C CA . THR A 1 117 ? -19.021 -0.493 6.993 1.00 54.69 117 THR A CA 1
ATOM 931 C C . THR A 1 117 ? -19.062 -1.944 7.495 1.00 54.69 117 THR A C 1
ATOM 933 O O . THR A 1 117 ? -18.039 -2.584 7.717 1.00 54.69 117 THR A O 1
ATOM 936 N N . ASN A 1 118 ? -20.282 -2.450 7.711 1.00 48.94 118 ASN A N 1
ATOM 937 C CA . ASN A 1 118 ? -20.665 -3.709 8.375 1.00 48.94 118 ASN A CA 1
ATOM 938 C C . ASN A 1 118 ? -19.760 -4.958 8.215 1.00 48.94 118 ASN A C 1
ATOM 940 O O . ASN A 1 118 ? -19.829 -5.825 9.081 1.00 48.94 118 ASN A O 1
ATOM 944 N N . SER A 1 119 ? -18.940 -5.092 7.170 1.00 50.66 119 SER A N 1
ATOM 945 C CA . SER A 1 119 ? -17.947 -6.166 7.005 1.00 50.66 119 SER A CA 1
ATOM 946 C C . SER A 1 119 ? -16.917 -6.195 8.146 1.00 50.66 119 SER A C 1
ATOM 948 O O . SER A 1 119 ? -16.717 -7.246 8.746 1.00 50.66 119 SER A O 1
ATOM 950 N N . TYR A 1 120 ? -16.367 -5.059 8.586 1.00 53.31 120 TYR A N 1
ATOM 951 C CA . TYR A 1 120 ? -15.426 -5.049 9.724 1.00 53.31 120 TYR A CA 1
ATOM 952 C C . TYR A 1 120 ? -16.093 -5.361 11.071 1.00 53.31 120 TYR A C 1
ATOM 954 O O . TYR A 1 120 ? -15.483 -5.996 11.928 1.00 53.31 120 TYR A O 1
ATOM 962 N N . ARG A 1 121 ? -17.366 -4.972 11.254 1.00 52.38 121 ARG A N 1
ATOM 963 C CA . ARG A 1 121 ? -18.178 -5.400 12.411 1.00 52.38 121 ARG A CA 1
ATOM 964 C C . ARG A 1 121 ? -18.337 -6.915 12.452 1.00 52.38 121 ARG A C 1
ATOM 966 O O . ARG A 1 121 ? -18.424 -7.485 13.532 1.00 52.38 121 ARG A O 1
ATOM 973 N N . ARG A 1 122 ? -18.394 -7.557 11.282 1.00 51.38 122 ARG A N 1
ATOM 974 C CA . ARG A 1 122 ? -18.444 -9.013 11.173 1.00 51.38 122 ARG A CA 1
ATOM 975 C C . ARG A 1 122 ? -17.098 -9.634 11.555 1.00 51.38 122 ARG A C 1
ATOM 977 O O . ARG A 1 122 ? -17.139 -10.591 12.312 1.00 51.38 122 ARG A O 1
ATOM 984 N N . VAL A 1 123 ? -15.953 -9.059 11.166 1.00 49.91 123 VAL A N 1
ATOM 985 C CA . VAL A 1 123 ? -14.626 -9.492 11.672 1.00 49.91 123 VAL A CA 1
ATOM 986 C C . VAL A 1 123 ? -14.537 -9.356 13.191 1.00 49.91 123 VAL A C 1
ATOM 988 O O . VAL A 1 123 ? -14.211 -10.306 13.889 1.00 49.91 123 VAL A O 1
ATOM 991 N N . GLU A 1 124 ? -14.911 -8.195 13.735 1.00 44.88 124 GLU A N 1
ATOM 992 C CA . GLU A 1 124 ? -14.889 -7.944 15.185 1.00 44.88 124 GLU A CA 1
ATOM 993 C C . GLU A 1 124 ? -15.829 -8.872 15.971 1.00 44.88 124 GLU A C 1
ATOM 995 O O . GLU A 1 124 ? -15.546 -9.237 17.109 1.00 44.88 124 GLU A O 1
ATOM 1000 N N . ALA A 1 125 ? -16.944 -9.272 15.357 1.00 55.66 125 ALA A N 1
ATOM 1001 C CA . ALA A 1 125 ? -17.869 -10.259 15.901 1.00 55.66 125 ALA A CA 1
ATOM 1002 C C . ALA A 1 125 ? -17.418 -11.717 15.665 1.00 55.66 125 ALA A C 1
ATOM 1004 O O . ALA A 1 125 ? -18.163 -12.634 16.012 1.00 55.66 125 ALA A O 1
ATOM 1005 N N . GLY A 1 126 ? -16.242 -11.940 15.064 1.00 55.94 126 GLY A N 1
ATOM 1006 C CA . GLY A 1 126 ? -15.705 -13.264 14.732 1.00 55.94 126 GLY A CA 1
ATOM 1007 C C . GLY A 1 126 ? -16.503 -14.011 13.659 1.00 55.94 126 GLY A C 1
ATOM 1008 O O . GLY A 1 126 ? -16.470 -15.236 13.604 1.00 55.94 126 GLY A O 1
ATOM 1009 N N . LEU A 1 127 ? -17.284 -13.293 12.849 1.00 56.34 127 LEU A N 1
ATOM 1010 C CA . LEU A 1 127 ? -18.170 -13.851 11.824 1.00 56.34 127 LEU A CA 1
ATOM 1011 C C . LEU A 1 127 ? -17.475 -14.063 10.473 1.00 56.34 127 LEU A C 1
ATOM 1013 O O . LEU A 1 127 ? -18.022 -14.782 9.641 1.00 56.34 127 LEU A O 1
ATOM 1017 N N . ILE A 1 128 ? -16.343 -13.400 10.237 1.00 49.75 128 ILE A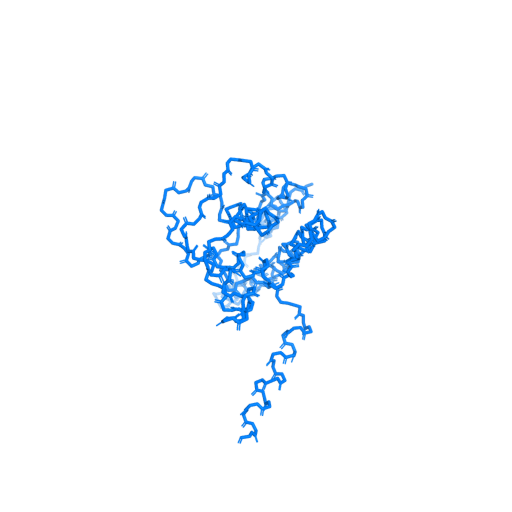 N 1
ATOM 1018 C CA . ILE A 1 128 ? -15.478 -13.543 9.055 1.00 49.75 128 ILE A CA 1
ATOM 1019 C C . ILE A 1 128 ? -14.021 -13.300 9.479 1.00 49.75 128 ILE A C 1
ATOM 1021 O O . ILE A 1 128 ? -13.797 -12.593 10.462 1.00 49.75 128 ILE A O 1
ATOM 1025 N N . ASP A 1 129 ? -13.060 -13.891 8.772 1.00 54.16 129 ASP A N 1
ATOM 1026 C CA . ASP A 1 129 ? -11.631 -13.666 9.014 1.00 54.16 129 ASP A CA 1
ATOM 1027 C C . ASP A 1 129 ? -11.237 -12.247 8.569 1.00 54.16 129 ASP A C 1
ATOM 1029 O O . ASP A 1 129 ? -11.836 -11.668 7.660 1.00 54.16 129 ASP A O 1
ATOM 1033 N N . ASP A 1 130 ? -10.214 -11.683 9.198 1.00 51.91 130 ASP A N 1
ATOM 1034 C CA . ASP A 1 130 ? -9.549 -10.434 8.830 1.00 51.91 130 ASP A CA 1
ATOM 1035 C C . ASP A 1 130 ? -9.133 -10.412 7.347 1.00 51.91 130 ASP A C 1
ATOM 1037 O O . ASP A 1 130 ? -9.061 -9.343 6.741 1.00 51.91 130 ASP A O 1
ATOM 1041 N N . ARG A 1 131 ? -8.863 -11.595 6.779 1.00 51.47 131 ARG A N 1
ATOM 1042 C CA . ARG A 1 131 ? -8.532 -11.837 5.365 1.00 51.47 131 ARG A CA 1
ATOM 1043 C C . ARG A 1 131 ? -9.748 -11.831 4.433 1.00 51.47 131 ARG A C 1
ATOM 1045 O O . ARG A 1 131 ? -9.600 -11.561 3.249 1.00 51.47 131 ARG A O 1
ATOM 1052 N N . ASP A 1 132 ? -10.946 -12.068 4.964 1.00 44.00 132 ASP A N 1
ATOM 1053 C CA . ASP A 1 132 ? -12.214 -12.107 4.213 1.00 44.00 132 ASP A CA 1
ATOM 1054 C C . ASP A 1 132 ? -12.917 -10.739 4.185 1.00 44.00 132 ASP A C 1
ATOM 1056 O O . ASP A 1 132 ? -14.122 -10.615 3.921 1.00 44.00 132 ASP A O 1
ATOM 1060 N N . LEU A 1 133 ? -12.178 -9.685 4.523 1.00 53.66 133 LEU A N 1
ATOM 1061 C CA . LEU A 1 133 ? -12.686 -8.333 4.524 1.00 53.66 133 LEU A CA 1
ATOM 1062 C C . LEU A 1 133 ? -12.972 -7.866 3.105 1.00 53.66 133 LEU A C 1
ATOM 1064 O O . LEU A 1 133 ? -12.072 -7.689 2.293 1.00 53.66 133 LEU A O 1
ATOM 1068 N N . ASP A 1 134 ? -14.251 -7.614 2.837 1.00 48.03 134 ASP A N 1
ATOM 1069 C CA . ASP A 1 134 ? -14.702 -6.984 1.601 1.00 48.03 134 ASP A CA 1
ATOM 1070 C C . ASP A 1 134 ? -14.150 -5.549 1.523 1.00 48.03 134 ASP A C 1
ATOM 1072 O O . ASP A 1 134 ? -14.754 -4.596 2.030 1.00 48.03 134 ASP A O 1
ATOM 1076 N N . MET A 1 135 ? -12.971 -5.410 0.911 1.00 52.81 135 MET A N 1
ATOM 1077 C CA . MET A 1 135 ? -12.300 -4.148 0.574 1.00 52.81 135 MET A CA 1
ATOM 1078 C C . MET A 1 135 ? -12.908 -3.526 -0.689 1.00 52.81 135 MET A C 1
ATOM 1080 O O . MET A 1 135 ? -12.203 -3.103 -1.608 1.00 52.81 135 MET A O 1
ATOM 1084 N N . SER A 1 136 ? -14.242 -3.525 -0.728 1.00 44.44 136 SER A N 1
ATOM 1085 C CA . SER A 1 136 ? -15.068 -3.258 -1.897 1.00 44.44 136 SER A CA 1
ATOM 1086 C C . SER A 1 136 ? -14.618 -2.014 -2.696 1.00 44.44 136 SER A C 1
ATOM 1088 O O . SER A 1 136 ? -14.300 -0.982 -2.093 1.00 44.44 136 SER A O 1
ATOM 1090 N N . PRO A 1 137 ? -14.671 -2.066 -4.042 1.00 46.56 137 PRO A N 1
ATOM 1091 C CA . PRO A 1 137 ? -14.323 -1.004 -5.002 1.00 46.56 137 PRO A CA 1
ATOM 1092 C C . PRO A 1 137 ? -14.873 0.411 -4.772 1.00 46.56 137 PRO A C 1
ATOM 1094 O O . PRO A 1 137 ? -14.392 1.361 -5.381 1.00 46.56 137 PRO A O 1
ATOM 1097 N N . ASN A 1 138 ? -15.901 0.575 -3.940 1.00 50.69 138 ASN A N 1
ATOM 1098 C CA . ASN A 1 138 ? -16.756 1.767 -3.949 1.00 50.69 138 ASN A CA 1
ATOM 1099 C C . ASN A 1 138 ? -16.307 2.913 -3.025 1.00 50.69 138 ASN A C 1
ATOM 1101 O O . ASN A 1 138 ? -17.072 3.855 -2.814 1.00 50.69 138 ASN A O 1
ATOM 1105 N N . PHE A 1 139 ? -15.095 2.863 -2.470 1.00 62.41 139 PHE A N 1
ATOM 1106 C CA . PHE A 1 139 ? -14.568 3.939 -1.628 1.00 62.41 139 PHE A CA 1
ATOM 1107 C C . PHE A 1 139 ? -13.553 4.783 -2.398 1.00 62.41 139 PHE A C 1
ATOM 1109 O O . PHE A 1 139 ? -12.457 4.321 -2.719 1.00 62.41 139 PHE A O 1
ATOM 1116 N N . TYR A 1 140 ? -13.944 6.022 -2.697 1.00 72.69 140 TYR A N 1
ATOM 1117 C CA . TYR A 1 140 ? -13.097 7.002 -3.367 1.00 72.69 140 TYR A CA 1
ATOM 1118 C C . TYR A 1 140 ? -12.336 7.832 -2.317 1.00 72.69 140 TYR A C 1
ATOM 1120 O O . TYR A 1 140 ? -12.995 8.389 -1.434 1.00 72.69 140 TYR A O 1
ATOM 1128 N N . PRO A 1 141 ? -10.994 7.922 -2.391 1.00 82.56 141 PRO A N 1
ATOM 1129 C CA . PRO A 1 141 ? -10.201 8.754 -1.485 1.00 82.56 141 PRO A CA 1
ATOM 1130 C C . PRO A 1 141 ? -10.605 10.229 -1.548 1.00 82.56 141 PRO A C 1
ATOM 1132 O O . PRO A 1 141 ? -11.025 10.720 -2.599 1.00 82.56 141 PRO A O 1
ATOM 1135 N N . ASP A 1 142 ? -10.464 10.948 -0.436 1.00 80.81 142 ASP A N 1
ATOM 1136 C CA . ASP A 1 142 ? -10.680 12.396 -0.417 1.00 80.81 142 ASP A CA 1
ATOM 1137 C C . ASP A 1 142 ? -9.428 13.175 -0.864 1.00 80.81 142 ASP A C 1
ATOM 1139 O O . ASP A 1 142 ? -8.359 12.613 -1.111 1.00 80.81 142 ASP A O 1
ATOM 1143 N N . GLU A 1 143 ? -9.561 14.495 -1.018 1.00 83.31 143 GLU A N 1
ATOM 1144 C CA . GLU A 1 143 ? -8.461 15.358 -1.470 1.00 83.31 143 GLU A CA 1
ATOM 1145 C C . GLU A 1 143 ? -7.250 15.315 -0.522 1.00 83.31 143 GLU A C 1
ATOM 1147 O O . GLU A 1 143 ? -6.106 15.356 -0.980 1.00 83.31 143 GLU A O 1
ATOM 1152 N N . GLU A 1 144 ? -7.477 15.172 0.785 1.00 84.00 144 GLU A N 1
ATOM 1153 C CA . GLU A 1 144 ? -6.404 15.063 1.775 1.00 84.00 144 GLU A CA 1
ATOM 1154 C C . GLU A 1 144 ? -5.617 13.759 1.588 1.00 84.00 144 GLU A C 1
ATOM 1156 O O . GLU A 1 144 ? -4.383 13.780 1.575 1.00 84.00 144 GLU A O 1
ATOM 1161 N N . ASP A 1 145 ? -6.309 12.644 1.340 1.00 85.88 145 ASP A N 1
ATOM 1162 C CA . ASP A 1 145 ? -5.683 11.355 1.042 1.00 85.88 145 ASP A CA 1
ATOM 1163 C C . ASP A 1 145 ? -4.788 11.443 -0.213 1.00 85.88 145 ASP A C 1
ATOM 1165 O O . ASP A 1 145 ? -3.671 10.912 -0.230 1.00 85.88 145 ASP A O 1
ATOM 1169 N N . PHE A 1 146 ? -5.223 12.176 -1.247 1.00 88.12 146 PHE A N 1
ATOM 1170 C CA . PHE A 1 146 ? -4.418 12.425 -2.450 1.00 88.12 146 PHE A CA 1
ATOM 1171 C C . PHE A 1 146 ? -3.182 13.291 -2.187 1.00 88.12 146 PHE A C 1
ATOM 1173 O O . PHE A 1 146 ? -2.119 13.019 -2.756 1.00 88.12 146 PHE A O 1
ATOM 1180 N N . ILE A 1 147 ? -3.298 14.318 -1.342 1.00 89.56 147 ILE A N 1
ATOM 1181 C CA . ILE A 1 147 ? -2.172 15.181 -0.955 1.00 89.56 147 ILE A CA 1
ATOM 1182 C C . ILE A 1 147 ? -1.134 14.369 -0.172 1.00 89.56 147 ILE A C 1
ATOM 1184 O O . ILE A 1 147 ? 0.067 14.458 -0.440 1.00 89.56 147 ILE A O 1
ATOM 1188 N N . LEU A 1 148 ? -1.583 13.540 0.773 1.00 89.81 148 LEU A N 1
ATOM 1189 C CA . LEU A 1 148 ? -0.704 12.669 1.551 1.00 89.81 148 LEU A CA 1
ATOM 1190 C C . LEU A 1 148 ? -0.012 11.627 0.667 1.00 89.81 148 LEU A C 1
ATOM 1192 O O . LEU A 1 148 ? 1.187 11.393 0.826 1.00 89.81 148 LEU A O 1
ATOM 1196 N N . ALA A 1 149 ? -0.734 11.037 -0.287 1.00 90.94 149 ALA A N 1
ATOM 1197 C CA . ALA A 1 149 ? -0.160 10.118 -1.263 1.00 90.94 149 ALA A CA 1
ATOM 1198 C C . ALA A 1 149 ? 0.924 10.795 -2.116 1.00 90.94 149 ALA A C 1
ATOM 1200 O O . ALA A 1 149 ? 2.014 10.251 -2.281 1.00 90.94 149 ALA A O 1
ATOM 1201 N N . GLU A 1 150 ? 0.661 12.003 -2.614 1.00 90.69 150 GLU A N 1
ATOM 1202 C CA . GLU A 1 150 ? 1.628 12.775 -3.399 1.00 90.69 150 GLU A CA 1
ATOM 1203 C C . GLU A 1 150 ? 2.890 13.120 -2.606 1.00 90.69 150 GLU A C 1
ATOM 1205 O O . GLU A 1 150 ? 4.001 13.002 -3.128 1.00 90.69 150 GLU A O 1
ATOM 1210 N N . ASN A 1 151 ? 2.740 13.478 -1.329 1.00 91.00 151 ASN A N 1
ATOM 1211 C CA . ASN A 1 151 ? 3.878 13.695 -0.442 1.00 91.00 151 ASN A CA 1
ATOM 1212 C C . ASN A 1 151 ? 4.715 12.422 -0.285 1.00 91.00 151 ASN A C 1
ATOM 1214 O O . ASN A 1 151 ? 5.927 12.487 -0.480 1.00 91.00 151 ASN A O 1
ATOM 1218 N N . SER A 1 152 ? 4.084 11.267 -0.046 1.00 88.94 152 SER A N 1
ATOM 1219 C CA . SER A 1 152 ? 4.798 9.988 0.060 1.00 88.94 152 SER A CA 1
ATOM 1220 C C . SER A 1 152 ? 5.555 9.635 -1.228 1.00 88.94 152 SER A C 1
ATOM 1222 O O . SER A 1 152 ? 6.724 9.257 -1.156 1.00 88.94 152 SER A O 1
ATOM 1224 N N . ILE A 1 153 ? 4.943 9.815 -2.406 1.00 88.44 153 ILE A N 1
ATOM 1225 C CA . ILE A 1 153 ? 5.599 9.578 -3.708 1.00 88.44 153 ILE A CA 1
ATOM 1226 C C . ILE A 1 153 ? 6.823 10.487 -3.862 1.00 88.44 153 ILE A C 1
ATOM 1228 O O . ILE A 1 153 ? 7.900 10.026 -4.251 1.00 88.44 153 ILE A O 1
ATOM 1232 N N . ARG A 1 154 ? 6.677 11.771 -3.522 1.00 88.25 154 ARG A N 1
ATOM 1233 C CA . ARG A 1 154 ? 7.749 12.762 -3.630 1.00 88.25 154 ARG A CA 1
ATOM 1234 C C . ARG A 1 154 ? 8.907 12.468 -2.682 1.00 88.25 154 ARG A C 1
ATOM 1236 O O . ARG A 1 154 ? 10.057 12.535 -3.107 1.00 88.25 154 ARG A O 1
ATOM 1243 N N . GLU A 1 155 ? 8.611 12.136 -1.431 1.00 87.88 155 GLU A N 1
ATOM 1244 C CA . GLU A 1 155 ? 9.607 11.818 -0.400 1.00 87.88 155 GLU A CA 1
ATOM 1245 C C . GLU A 1 155 ? 10.438 10.583 -0.764 1.00 87.88 155 GLU A C 1
ATOM 1247 O O . GLU A 1 155 ? 11.645 10.564 -0.533 1.00 87.88 155 GLU A O 1
ATOM 1252 N N . HIS A 1 156 ? 9.822 9.596 -1.418 1.00 84.50 156 HIS A N 1
ATOM 1253 C CA . HIS A 1 156 ? 10.479 8.345 -1.810 1.00 84.50 156 HIS A CA 1
ATOM 1254 C C . HIS A 1 156 ? 11.031 8.375 -3.249 1.00 84.50 156 HIS A C 1
ATOM 1256 O O . HIS A 1 156 ? 11.556 7.377 -3.755 1.00 84.50 156 HIS A O 1
ATOM 1262 N N . GLY A 1 157 ? 10.948 9.527 -3.927 1.00 82.88 157 GLY A N 1
ATOM 1263 C CA . GLY A 1 157 ? 11.493 9.723 -5.271 1.00 82.88 157 GLY A CA 1
ATOM 1264 C C . GLY A 1 157 ? 10.813 8.868 -6.345 1.00 82.88 157 GLY A C 1
ATOM 1265 O O . GLY A 1 157 ? 11.480 8.420 -7.278 1.00 82.88 157 GLY A O 1
ATOM 1266 N N . LEU A 1 158 ? 9.506 8.627 -6.211 1.00 82.06 158 LEU A N 1
ATOM 1267 C CA . LEU A 1 158 ? 8.703 7.785 -7.106 1.00 82.06 158 LEU A CA 1
ATOM 1268 C C . LEU A 1 158 ? 8.047 8.556 -8.267 1.00 82.06 158 LEU A C 1
ATOM 1270 O O . LEU A 1 158 ? 7.398 7.955 -9.115 1.00 82.06 158 LEU A O 1
ATOM 1274 N N . ASN A 1 159 ? 8.246 9.876 -8.351 1.00 73.31 159 ASN A N 1
ATOM 1275 C CA . ASN A 1 159 ? 7.568 10.762 -9.314 1.00 73.31 159 ASN A CA 1
ATOM 1276 C C . ASN A 1 159 ? 7.736 10.371 -10.793 1.00 73.31 159 ASN A C 1
ATOM 1278 O O . ASN A 1 159 ? 6.910 10.750 -11.617 1.00 73.31 159 ASN A O 1
ATOM 1282 N N . ASN A 1 160 ? 8.815 9.661 -11.132 1.00 67.25 160 ASN A N 1
ATOM 1283 C CA . ASN A 1 160 ? 9.179 9.354 -12.517 1.00 67.25 160 ASN A CA 1
ATOM 1284 C C . ASN A 1 160 ? 8.969 7.878 -12.884 1.00 67.25 160 ASN A C 1
ATOM 1286 O O . ASN A 1 160 ? 9.401 7.475 -13.962 1.00 67.25 160 ASN A O 1
ATOM 1290 N N . TYR A 1 161 ? 8.366 7.078 -11.999 1.00 68.81 161 TYR A N 1
ATOM 1291 C CA . TYR A 1 161 ? 8.128 5.661 -12.253 1.00 68.81 161 TYR A CA 1
ATOM 1292 C C . TYR A 1 161 ? 6.645 5.381 -12.459 1.00 68.81 161 TYR A C 1
ATOM 1294 O O . TYR A 1 161 ? 5.820 5.661 -11.585 1.00 68.81 161 TYR A O 1
ATOM 1302 N N . ASN A 1 162 ? 6.321 4.822 -13.621 1.00 66.31 162 ASN A N 1
ATOM 1303 C CA . ASN A 1 162 ? 4.995 4.316 -13.922 1.00 66.31 162 ASN A CA 1
ATOM 1304 C C . ASN A 1 162 ? 5.120 2.808 -14.111 1.00 66.31 162 ASN A C 1
ATOM 1306 O O . ASN A 1 162 ? 5.808 2.375 -15.033 1.00 66.31 162 ASN A O 1
ATOM 1310 N N . LEU A 1 163 ? 4.491 2.039 -13.224 1.00 67.94 163 LEU A N 1
ATOM 1311 C CA . LEU A 1 163 ? 4.370 0.600 -13.417 1.00 67.94 163 LEU A CA 1
ATOM 1312 C C . LEU A 1 163 ? 3.520 0.365 -14.659 1.00 67.94 163 LEU A C 1
ATOM 1314 O O . LEU A 1 163 ? 2.444 0.953 -14.795 1.00 67.94 163 LEU A O 1
ATOM 1318 N N . ASN A 1 164 ? 4.028 -0.461 -15.566 1.00 62.81 164 ASN A N 1
ATOM 1319 C CA . ASN A 1 164 ? 3.302 -0.815 -16.781 1.00 62.81 164 ASN A CA 1
ATOM 1320 C C . ASN A 1 164 ? 2.313 -1.955 -16.519 1.00 62.81 164 ASN A C 1
ATOM 1322 O O . ASN A 1 164 ? 1.252 -1.977 -17.139 1.00 62.81 164 ASN A O 1
ATOM 1326 N N . ASP A 1 165 ? 2.653 -2.854 -15.593 1.00 69.69 165 ASP A N 1
ATOM 1327 C CA . ASP A 1 165 ? 1.870 -4.034 -15.244 1.00 69.69 165 ASP A CA 1
ATOM 1328 C C . ASP A 1 165 ? 1.799 -4.206 -13.717 1.00 69.69 165 ASP A C 1
ATOM 1330 O O . ASP A 1 165 ? 2.721 -3.831 -12.991 1.00 69.69 165 ASP A O 1
ATOM 1334 N N . VAL A 1 166 ? 0.682 -4.747 -13.231 1.00 71.12 166 VAL A N 1
ATOM 1335 C CA . VAL A 1 166 ? 0.526 -5.173 -11.834 1.00 71.12 166 VAL A CA 1
ATOM 1336 C C . VAL A 1 166 ? 1.330 -6.441 -11.553 1.00 71.12 166 VAL A C 1
ATOM 1338 O O . VAL A 1 166 ? 1.760 -6.640 -10.420 1.00 71.12 166 VAL A O 1
ATOM 1341 N N . ASP A 1 167 ? 1.558 -7.275 -12.571 1.00 71.94 167 ASP A N 1
ATOM 1342 C CA . ASP A 1 167 ? 2.328 -8.516 -12.438 1.00 71.94 167 ASP A CA 1
ATOM 1343 C C . ASP A 1 167 ? 3.826 -8.249 -12.183 1.00 71.94 167 ASP A C 1
ATOM 1345 O O . ASP A 1 167 ? 4.519 -9.098 -11.621 1.00 71.94 167 ASP A O 1
ATOM 1349 N N . ASP A 1 168 ? 4.297 -7.034 -12.489 1.00 73.81 168 ASP A N 1
ATOM 1350 C CA . ASP A 1 168 ? 5.657 -6.555 -12.205 1.00 73.81 168 ASP A CA 1
ATOM 1351 C C . ASP A 1 168 ? 5.791 -5.984 -10.767 1.00 73.81 168 ASP A C 1
ATOM 1353 O O . ASP A 1 168 ? 6.826 -5.428 -10.391 1.00 73.81 168 ASP A O 1
ATOM 1357 N N . LEU A 1 169 ? 4.741 -6.084 -9.936 1.00 79.12 169 LEU A N 1
ATOM 1358 C CA . LEU A 1 169 ? 4.722 -5.552 -8.572 1.00 79.12 169 LEU A CA 1
ATOM 1359 C C . LEU A 1 169 ? 5.131 -6.612 -7.534 1.00 79.12 169 LEU A C 1
ATOM 1361 O O . LEU A 1 169 ? 4.342 -7.458 -7.105 1.00 79.12 169 LEU A O 1
ATOM 1365 N N . TYR A 1 170 ? 6.352 -6.486 -7.026 1.00 81.94 170 TYR A N 1
ATOM 1366 C CA . TYR A 1 170 ? 6.932 -7.391 -6.031 1.00 81.94 170 TYR A CA 1
ATOM 1367 C C . TYR A 1 170 ? 6.648 -6.913 -4.598 1.00 81.94 170 TYR A C 1
ATOM 1369 O O . TYR A 1 170 ? 7.525 -6.382 -3.918 1.00 81.94 170 TYR A O 1
ATOM 1377 N N . LEU A 1 171 ? 5.403 -7.063 -4.129 1.00 81.06 171 LEU A N 1
ATOM 1378 C CA . LEU A 1 171 ? 5.039 -6.682 -2.751 1.00 81.06 171 LEU A CA 1
ATOM 1379 C C . LEU A 1 171 ? 5.448 -7.716 -1.700 1.00 81.06 171 LEU A C 1
ATOM 1381 O O . LEU A 1 171 ? 5.502 -7.392 -0.514 1.00 81.06 171 LEU A O 1
ATOM 1385 N N . GLU A 1 172 ? 5.675 -8.959 -2.101 1.00 78.94 172 GLU A N 1
ATOM 1386 C CA . GLU A 1 172 ? 6.001 -10.051 -1.189 1.00 78.94 172 GLU A CA 1
ATOM 1387 C C . GLU A 1 172 ? 7.509 -10.115 -0.934 1.00 78.94 172 GLU A C 1
ATOM 1389 O O . GLU A 1 172 ? 8.317 -9.971 -1.853 1.00 78.94 172 GLU A O 1
ATOM 1394 N N . THR A 1 173 ? 7.907 -10.353 0.314 1.00 68.00 173 THR A N 1
ATOM 1395 C CA . THR A 1 173 ? 9.306 -10.634 0.636 1.00 68.00 173 THR A CA 1
ATOM 1396 C C . THR A 1 173 ? 9.691 -12.021 0.127 1.00 68.00 173 THR A C 1
ATOM 1398 O O . THR A 1 173 ? 8.859 -12.917 -0.025 1.00 68.00 173 THR A O 1
ATOM 1401 N N . GLU A 1 174 ? 10.987 -12.254 -0.085 1.00 58.44 174 GLU A N 1
ATOM 1402 C CA . GLU A 1 174 ? 11.476 -13.579 -0.487 1.00 58.44 174 GLU A CA 1
ATOM 1403 C C . GLU A 1 174 ? 11.112 -14.671 0.541 1.00 58.44 174 GLU A C 1
ATOM 1405 O O . GLU A 1 174 ? 10.976 -15.847 0.203 1.00 58.44 174 GLU A O 1
ATOM 1410 N N . GLU A 1 175 ? 10.928 -14.284 1.802 1.00 63.41 175 GLU A N 1
ATOM 1411 C CA . GLU A 1 175 ? 10.488 -15.149 2.895 1.00 63.41 175 GLU A CA 1
ATOM 1412 C C . GLU A 1 175 ? 8.994 -15.481 2.789 1.00 63.41 175 GLU A C 1
ATOM 1414 O O . GLU A 1 175 ? 8.632 -16.648 2.933 1.00 63.41 175 GLU A O 1
ATOM 1419 N N . GLU A 1 176 ? 8.146 -14.500 2.458 1.00 67.56 176 GLU A N 1
ATOM 1420 C CA . GLU A 1 176 ? 6.714 -14.697 2.181 1.00 67.56 176 GLU A CA 1
ATOM 1421 C C . GLU A 1 176 ? 6.518 -15.618 0.961 1.00 67.56 176 GLU A C 1
ATOM 1423 O O . GLU A 1 176 ? 5.776 -16.597 1.041 1.00 67.56 176 GLU A O 1
ATOM 1428 N N . ILE A 1 177 ? 7.276 -15.400 -0.121 1.00 60.97 177 ILE A N 1
ATOM 1429 C CA . ILE A 1 177 ? 7.248 -16.247 -1.329 1.00 60.97 177 ILE A CA 1
ATOM 1430 C C . ILE A 1 177 ? 7.687 -17.684 -1.006 1.00 60.97 177 ILE A C 1
ATOM 1432 O O . ILE A 1 177 ? 7.101 -18.659 -1.492 1.00 60.97 177 ILE A O 1
ATOM 1436 N N . LYS A 1 178 ? 8.733 -17.850 -0.184 1.00 61.25 178 LYS A N 1
ATOM 1437 C CA . LYS A 1 178 ? 9.207 -19.173 0.254 1.00 61.25 178 LYS A CA 1
ATOM 1438 C C . LYS A 1 178 ? 8.169 -19.880 1.118 1.00 61.25 178 LYS A C 1
ATOM 1440 O O . LYS A 1 178 ? 7.941 -21.064 0.883 1.00 61.25 178 LYS A O 1
ATOM 1445 N N . ALA A 1 179 ? 7.536 -19.171 2.053 1.00 63.31 179 ALA A N 1
ATOM 1446 C CA . ALA A 1 179 ? 6.487 -19.710 2.913 1.00 63.31 179 ALA A CA 1
ATOM 1447 C C . ALA A 1 179 ? 5.277 -20.201 2.096 1.00 63.31 179 ALA A C 1
ATOM 1449 O O . ALA A 1 179 ? 4.841 -21.340 2.265 1.00 63.31 179 ALA A O 1
ATOM 1450 N N . GLN A 1 180 ? 4.814 -19.402 1.128 1.00 57.94 180 GLN A N 1
ATOM 1451 C CA . GLN A 1 180 ? 3.724 -19.789 0.226 1.00 57.94 180 GLN A CA 1
ATOM 1452 C C . GLN A 1 180 ? 4.081 -21.013 -0.636 1.00 57.94 180 GLN A C 1
ATOM 1454 O O . GLN A 1 180 ? 3.270 -21.925 -0.798 1.00 57.94 180 GLN A O 1
ATOM 1459 N N . ARG A 1 181 ? 5.318 -21.088 -1.158 1.00 43.62 181 ARG A N 1
ATOM 1460 C CA . ARG A 1 181 ? 5.795 -22.266 -1.908 1.00 43.62 181 ARG A CA 1
ATOM 1461 C C . ARG A 1 181 ? 5.867 -23.524 -1.048 1.00 43.62 181 ARG A C 1
ATOM 1463 O O . ARG A 1 181 ? 5.571 -24.607 -1.549 1.00 43.62 181 ARG A O 1
ATOM 1470 N N . THR A 1 182 ? 6.291 -23.412 0.211 1.00 59.44 182 THR A N 1
ATOM 1471 C CA . THR A 1 182 ? 6.344 -24.565 1.120 1.00 59.44 182 THR A CA 1
ATOM 1472 C C . THR A 1 182 ? 4.956 -25.064 1.504 1.00 59.44 182 THR A C 1
ATOM 1474 O O . THR A 1 182 ? 4.768 -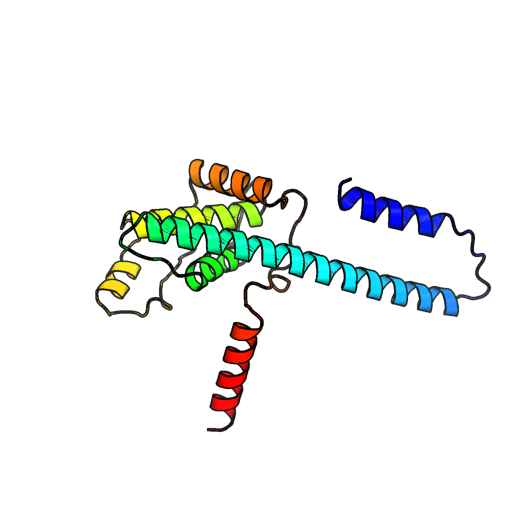26.279 1.551 1.00 59.44 182 THR A O 1
ATOM 1477 N N . ASP A 1 183 ? 3.985 -24.166 1.686 1.00 63.59 183 ASP A N 1
ATOM 1478 C CA . ASP A 1 183 ? 2.590 -24.536 1.950 1.00 63.59 183 ASP A CA 1
ATOM 1479 C C . ASP A 1 183 ? 1.954 -25.220 0.732 1.00 63.59 183 ASP A C 1
ATOM 1481 O O . ASP A 1 183 ? 1.381 -26.300 0.866 1.00 63.59 183 ASP A O 1
ATOM 1485 N N . TRP A 1 184 ? 2.160 -24.683 -0.476 1.00 56.56 184 TRP A N 1
ATOM 1486 C CA . TRP A 1 184 ? 1.672 -25.296 -1.717 1.00 56.56 184 TRP A CA 1
ATOM 1487 C C . TRP A 1 184 ? 2.240 -26.705 -1.948 1.00 56.56 184 TRP A C 1
ATOM 1489 O O . TRP A 1 184 ? 1.514 -27.630 -2.311 1.00 56.56 184 TRP A O 1
ATOM 1499 N N . LEU A 1 185 ? 3.538 -26.907 -1.690 1.00 49.41 185 LEU A N 1
ATOM 1500 C CA . LEU A 1 185 ? 4.141 -28.242 -1.748 1.00 49.41 185 LEU A CA 1
ATOM 1501 C C . LEU A 1 185 ? 3.576 -29.170 -0.664 1.00 49.41 185 LEU A C 1
ATOM 1503 O O . LEU A 1 185 ? 3.407 -30.357 -0.922 1.00 49.41 185 LEU A O 1
ATOM 1507 N N . GLY A 1 186 ? 3.254 -28.654 0.523 1.00 57.69 186 GLY A N 1
ATOM 1508 C CA . GLY A 1 186 ? 2.604 -29.419 1.589 1.00 57.69 186 GLY A CA 1
ATOM 1509 C C . GLY A 1 186 ? 1.191 -29.890 1.229 1.00 57.69 186 GLY A C 1
ATOM 1510 O O . GLY A 1 186 ? 0.834 -31.027 1.536 1.00 57.69 186 GLY A O 1
ATOM 1511 N N . GLU A 1 187 ? 0.412 -29.059 0.533 1.00 60.09 187 GLU A N 1
ATOM 1512 C CA . GLU A 1 187 ? -0.931 -29.402 0.043 1.00 60.09 187 GLU A CA 1
ATOM 1513 C C . GLU A 1 187 ? -0.910 -30.397 -1.124 1.00 60.09 187 GLU A C 1
ATOM 1515 O O . GLU A 1 187 ? -1.834 -31.190 -1.267 1.00 60.09 187 GLU A O 1
ATOM 1520 N N . MET A 1 188 ? 0.150 -30.404 -1.938 1.00 48.03 188 MET A N 1
ATOM 1521 C CA . MET A 1 188 ? 0.297 -31.352 -3.050 1.00 48.03 188 MET A CA 1
ATOM 1522 C C . MET A 1 188 ? 0.760 -32.756 -2.636 1.00 48.03 188 MET A C 1
ATOM 1524 O O . MET A 1 188 ? 0.677 -33.685 -3.443 1.00 48.03 188 MET A O 1
ATOM 1528 N N . ILE A 1 189 ? 1.311 -32.911 -1.429 1.00 59.16 189 ILE A N 1
ATOM 1529 C CA . ILE A 1 189 ? 1.886 -34.177 -0.941 1.00 59.16 189 ILE A CA 1
ATOM 1530 C C . ILE A 1 189 ? 0.912 -34.919 0.008 1.00 59.16 189 ILE A C 1
ATOM 1532 O O . ILE A 1 189 ? 1.185 -36.060 0.385 1.00 59.16 189 ILE A O 1
ATOM 1536 N N . ASN A 1 190 ? -0.240 -34.321 0.342 1.00 45.72 190 ASN A N 1
ATOM 1537 C CA . ASN A 1 190 ? -1.349 -34.947 1.084 1.00 45.72 190 ASN A CA 1
ATOM 1538 C C . ASN A 1 190 ? -2.538 -35.295 0.178 1.00 45.72 190 ASN A C 1
ATOM 1540 O O . ASN A 1 190 ? -3.312 -36.195 0.579 1.00 45.72 190 ASN A O 1
#

Foldseek 3Di:
DDVVVVVVVVVVVVVPPPDDDPDDVVVVVVVVVVVVVVVVVVLVVLVLLLVLVLVLLVVLQVVLVVVAPQHDDSVNLVCLLLVLVVDPPPPDPDASQLQSQLSSVVVSVCRRVVNDDPQVVCCVVVNDPPVPRCSDRPDGGDPVSSVVSVVSCVVSVVPPDHDPDSVSNDNDDPVRVVVVVVVVVVVVVD

pLDDT: mean 70.94, std 16.29, range [40.75, 94.38]